Protein AF-A0A928EL31-F1 (afdb_monomer)

Nearest PDB structures (foldseek):
  6d6s-assembly1_B  TM=6.106E-01  e=8.607E-02  Escherichia coli K-12
  6i92-assembly1_A-2  TM=2.364E-01  e=7.319E+00  Geobacillus kaustophilus HTA426

Radius of gyration: 18.33 Å; Cα contacts (8 Å, |Δi|>4): 218; chains: 1; bounding box: 35×52×45 Å

Solvent-accessible surface area (backbone atoms only — not comparable to full-atom values): 12436 Å² total; per-residue (Å²): 138,92,84,66,76,63,65,66,55,56,56,57,61,57,50,53,75,61,50,82,66,70,82,44,70,68,71,73,79,60,75,96,73,76,76,74,79,84,56,60,82,66,74,62,90,80,52,71,48,73,74,28,37,50,80,38,81,70,58,78,45,81,43,73,43,55,93,93,51,50,69,54,59,43,52,54,46,55,31,59,74,55,31,43,78,72,50,76,62,62,58,47,30,50,27,45,33,48,57,52,48,54,51,32,50,49,48,10,61,78,68,73,46,53,60,71,54,26,33,46,76,74,71,32,90,46,70,70,51,45,48,53,48,16,45,51,52,48,51,51,51,51,50,52,51,49,49,28,64,74,69,69,61,77,84,50,71,70,55,46,70,74,41,43,66,64,40,29,49,48,50,15,62,70,31,60,42,58,53,67,54,33,66,75,74,38,53,67,62,36,50,49,52,51,50,50,51,56,49,39,52,50,40,48,76,40,40,44,80,41,76,79,129

Sequence (213 aa):
MIKNSRKAKLWRVAAVLLTLLFLLCAVGCADKDAESDGASILNYENVDVSIAVRLGEYKGRTVILLDGESEAQAIWRVIGESSEILEYPKEQVDYYLSQTRTRVEYYSSVHNVSYEEALKALGYSNEGAMLEEAKALVASDLLGIAIRKSAGIILTDDEKDKLFNKYAEKYAYDWGYNLAYVKDSLKEEVFELMLYDKTSEYLVKNNTFVVPQ

Mean predicted aligned error: 9.59 Å

pLDDT: mean 79.6, std 21.66, range [28.27, 98.31]

Structure (mmCIF, N/CA/C/O backbone):
data_AF-A0A928EL31-F1
#
_entry.id   AF-A0A928EL31-F1
#
loop_
_atom_site.group_PDB
_atom_site.id
_atom_site.type_symbol
_atom_site.label_atom_id
_atom_site.label_alt_id
_atom_site.label_comp_id
_atom_site.label_asym_id
_atom_site.label_entity_id
_atom_site.label_seq_id
_atom_site.pdbx_PDB_ins_code
_atom_site.Cartn_x
_atom_site.Cartn_y
_atom_site.Cart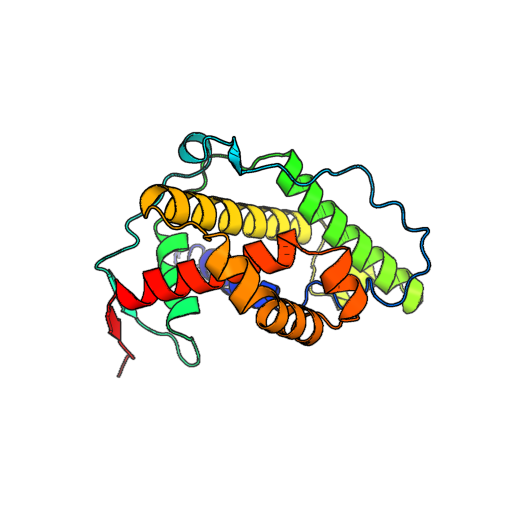n_z
_atom_site.occupancy
_atom_site.B_iso_or_equiv
_atom_site.auth_seq_id
_atom_site.auth_comp_id
_atom_site.auth_asym_id
_atom_site.auth_atom_id
_atom_site.pdbx_PDB_model_num
ATOM 1 N N . MET A 1 1 ? 14.857 33.670 5.777 1.00 36.03 1 MET A N 1
ATOM 2 C CA . MET A 1 1 ? 15.117 32.447 4.975 1.00 36.03 1 MET A CA 1
ATOM 3 C C . MET A 1 1 ? 15.073 31.249 5.915 1.00 36.03 1 MET A C 1
ATOM 5 O O . MET A 1 1 ? 15.350 31.458 7.081 1.00 36.03 1 MET A O 1
ATOM 9 N N . ILE A 1 2 ? 14.729 30.047 5.436 1.00 35.88 2 ILE A N 1
ATOM 10 C CA . ILE A 1 2 ? 14.310 28.839 6.197 1.00 35.88 2 ILE A CA 1
ATOM 11 C C . ILE A 1 2 ? 12.781 28.760 6.393 1.00 35.88 2 ILE A C 1
ATOM 13 O O . ILE A 1 2 ? 12.250 29.027 7.465 1.00 35.88 2 ILE A O 1
ATOM 17 N N . LYS A 1 3 ? 12.048 28.383 5.334 1.00 31.52 3 LYS A N 1
ATOM 18 C CA . LYS A 1 3 ? 10.669 27.851 5.458 1.00 31.52 3 LYS A CA 1
ATOM 19 C C . LYS A 1 3 ? 10.226 26.889 4.337 1.00 31.52 3 LYS A C 1
ATOM 21 O O . LYS A 1 3 ? 9.054 26.536 4.286 1.00 31.52 3 LYS A O 1
ATOM 26 N N . ASN A 1 4 ? 11.148 26.404 3.491 1.00 31.03 4 ASN A N 1
ATOM 27 C CA . ASN A 1 4 ? 10.802 25.592 2.309 1.00 31.03 4 ASN A CA 1
ATOM 28 C C . ASN A 1 4 ? 11.210 24.104 2.361 1.00 31.03 4 ASN A C 1
ATOM 30 O O . ASN A 1 4 ? 10.807 23.361 1.474 1.00 31.03 4 ASN A O 1
ATOM 34 N N . SER A 1 5 ? 11.939 23.613 3.376 1.00 32.47 5 SER A N 1
ATOM 35 C CA . SER A 1 5 ? 12.428 22.215 3.352 1.00 32.47 5 SER A CA 1
ATOM 36 C C . SER A 1 5 ? 11.446 21.162 3.884 1.00 32.47 5 SER A C 1
ATOM 38 O O . SER A 1 5 ? 11.598 19.987 3.565 1.00 32.47 5 SER A O 1
ATOM 40 N N . ARG A 1 6 ? 10.417 21.547 4.659 1.00 31.20 6 ARG A N 1
ATOM 41 C CA . ARG A 1 6 ? 9.409 20.594 5.174 1.00 31.20 6 ARG A CA 1
ATOM 42 C C . ARG A 1 6 ? 8.295 20.307 4.164 1.00 31.20 6 ARG A C 1
ATOM 44 O O . ARG A 1 6 ? 7.896 19.160 4.016 1.00 31.20 6 ARG A O 1
ATOM 51 N N . LYS A 1 7 ? 7.865 21.310 3.389 1.00 29.77 7 LYS A N 1
ATOM 52 C CA . LYS A 1 7 ? 6.801 21.152 2.379 1.00 29.77 7 LYS A CA 1
ATOM 53 C C . LYS A 1 7 ? 7.200 20.225 1.219 1.00 29.77 7 LYS A C 1
ATOM 55 O O . LYS A 1 7 ? 6.357 19.494 0.720 1.00 29.77 7 LYS A O 1
ATOM 60 N N . ALA A 1 8 ? 8.485 20.193 0.855 1.00 28.95 8 ALA A N 1
ATOM 61 C CA . ALA A 1 8 ? 9.000 19.321 -0.204 1.00 28.95 8 ALA A CA 1
ATOM 62 C C . ALA A 1 8 ? 9.089 17.831 0.194 1.00 28.95 8 ALA A C 1
ATOM 64 O O . ALA A 1 8 ? 9.077 16.973 -0.684 1.00 28.95 8 ALA A O 1
ATOM 65 N N . LYS A 1 9 ? 9.157 17.513 1.499 1.00 31.12 9 LYS A N 1
ATOM 66 C CA . LYS A 1 9 ? 9.094 16.126 2.000 1.00 31.12 9 LYS A CA 1
ATOM 67 C C . LYS A 1 9 ? 7.653 15.613 2.111 1.00 31.12 9 LYS A C 1
ATOM 69 O O . LYS A 1 9 ? 7.411 14.460 1.782 1.00 31.12 9 LYS A O 1
ATOM 74 N N . LEU A 1 10 ? 6.706 16.476 2.489 1.00 33.88 10 LEU A N 1
ATOM 75 C CA . LEU A 1 10 ? 5.285 16.120 2.630 1.00 33.88 10 LEU A CA 1
ATOM 76 C C . LEU A 1 10 ? 4.617 15.707 1.305 1.00 33.88 10 LEU A C 1
ATOM 78 O O . LEU A 1 10 ? 3.801 14.794 1.290 1.00 33.88 10 LEU A O 1
ATOM 82 N N . TRP A 1 11 ? 4.994 16.324 0.183 1.00 28.27 11 TRP A N 1
ATOM 83 C CA . TRP A 1 11 ? 4.395 16.005 -1.122 1.00 28.27 11 TRP A CA 1
ATOM 84 C C . TRP A 1 11 ? 4.833 14.651 -1.692 1.00 28.27 11 TRP A C 1
ATOM 86 O O . TRP A 1 11 ? 4.107 14.060 -2.482 1.00 28.27 11 TRP A O 1
ATOM 96 N N . ARG A 1 12 ? 5.998 14.133 -1.282 1.00 31.95 12 ARG A N 1
ATOM 97 C CA . ARG A 1 12 ? 6.502 12.842 -1.775 1.00 31.95 12 ARG A CA 1
ATOM 98 C C . ARG A 1 12 ? 5.838 11.651 -1.087 1.00 31.95 12 ARG A C 1
ATOM 100 O O . ARG A 1 12 ? 5.648 10.637 -1.733 1.00 31.95 12 ARG A O 1
ATOM 107 N N . VAL A 1 13 ? 5.427 11.793 0.174 1.00 36.03 13 VAL A N 1
ATOM 108 C CA . VAL A 1 13 ? 4.709 10.735 0.911 1.00 36.03 13 VAL A CA 1
ATOM 109 C C . VAL A 1 13 ? 3.244 10.647 0.463 1.00 36.03 13 VAL A C 1
ATOM 111 O O . VAL A 1 13 ? 2.723 9.552 0.284 1.00 36.03 13 VAL A O 1
ATOM 114 N N . ALA A 1 14 ? 2.599 11.787 0.187 1.00 34.19 14 ALA A N 1
ATOM 115 C CA . ALA A 1 14 ? 1.228 11.821 -0.330 1.00 34.19 14 ALA A CA 1
ATOM 116 C C . ALA A 1 14 ? 1.112 11.308 -1.782 1.00 34.19 14 ALA A C 1
ATOM 118 O O . ALA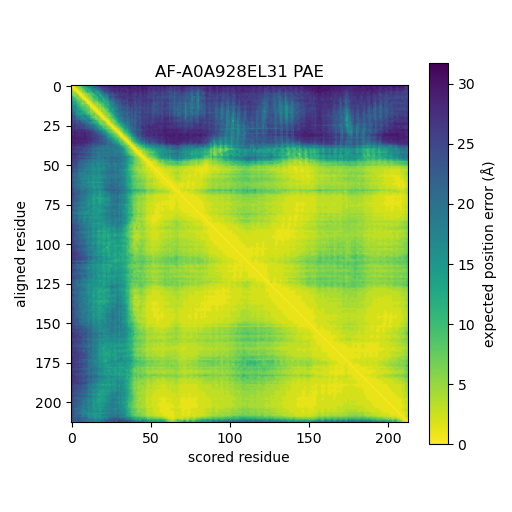 A 1 14 ? 0.104 10.708 -2.140 1.00 34.19 14 ALA A O 1
ATOM 119 N N . ALA A 1 15 ? 2.150 11.490 -2.608 1.00 33.81 15 ALA A N 1
ATOM 120 C CA . ALA A 1 15 ? 2.177 10.962 -3.973 1.00 33.81 15 ALA A CA 1
ATOM 121 C C . ALA A 1 15 ? 2.356 9.431 -4.032 1.00 33.81 15 ALA A C 1
ATOM 123 O O . ALA A 1 15 ? 1.878 8.811 -4.977 1.00 33.81 15 ALA A O 1
ATOM 124 N N . VAL A 1 16 ? 2.974 8.814 -3.015 1.00 40.09 16 VAL A N 1
ATOM 125 C CA . VAL A 1 16 ? 3.166 7.350 -2.945 1.00 40.09 16 VAL A CA 1
ATOM 126 C C . VAL A 1 16 ? 1.854 6.607 -2.650 1.00 40.09 16 VAL A C 1
ATOM 128 O O . VAL A 1 16 ? 1.632 5.512 -3.155 1.00 40.09 16 VAL A O 1
ATOM 131 N N . LEU A 1 17 ? 0.916 7.231 -1.929 1.00 37.16 17 LEU A N 1
ATOM 132 C CA . LEU A 1 17 ? -0.441 6.682 -1.763 1.00 37.16 17 LEU A CA 1
ATOM 133 C C . LEU A 1 17 ? -1.244 6.675 -3.078 1.00 37.16 17 LEU A C 1
ATOM 135 O O . LEU A 1 17 ? -2.234 5.956 -3.183 1.00 37.16 17 LEU A O 1
ATOM 139 N N . LEU A 1 18 ? -0.809 7.441 -4.087 1.00 35.09 18 LEU A N 1
ATOM 140 C CA . LEU A 1 18 ? -1.400 7.462 -5.426 1.00 35.09 18 LEU A CA 1
ATOM 141 C C . LEU A 1 18 ? -0.687 6.518 -6.418 1.00 35.09 18 LEU A C 1
ATOM 143 O O . LEU A 1 18 ? -1.258 6.216 -7.462 1.00 35.09 18 LEU A O 1
ATOM 147 N N . THR A 1 19 ? 0.529 6.031 -6.125 1.00 39.69 19 THR A N 1
ATOM 148 C CA . THR A 1 19 ? 1.274 5.105 -7.010 1.00 39.69 19 THR A CA 1
ATOM 149 C C . THR A 1 19 ? 0.929 3.628 -6.804 1.00 39.69 19 THR A C 1
ATOM 151 O O . THR A 1 19 ? 1.246 2.810 -7.669 1.00 39.69 19 THR A O 1
ATOM 154 N N . LEU A 1 20 ? 0.129 3.303 -5.780 1.00 38.78 20 LEU A N 1
ATOM 155 C CA . LEU A 1 20 ? -0.633 2.047 -5.673 1.00 38.78 20 LEU A CA 1
ATOM 156 C C . LEU A 1 20 ? -1.646 1.838 -6.826 1.00 38.78 20 LEU A C 1
ATOM 158 O O . LEU A 1 20 ? -2.385 0.867 -6.805 1.00 38.78 20 LEU A O 1
ATOM 162 N N . LEU A 1 21 ? -1.699 2.722 -7.831 1.00 41.59 21 LEU A N 1
ATOM 163 C CA . LEU A 1 21 ? -2.601 2.636 -8.987 1.00 41.59 21 LEU A CA 1
ATOM 164 C C . LEU A 1 21 ? -1.922 2.309 -10.336 1.00 41.59 21 LEU A C 1
ATOM 166 O O . LEU A 1 21 ? -2.621 2.219 -11.337 1.00 41.59 21 LEU A O 1
ATOM 170 N N . PHE A 1 22 ? -0.592 2.135 -10.412 1.00 36.22 22 PHE A N 1
ATOM 171 C CA . PHE A 1 22 ? 0.116 1.957 -11.708 1.00 36.22 22 PHE A CA 1
ATOM 172 C C . PHE A 1 22 ? 1.053 0.739 -11.818 1.00 36.22 22 PHE A C 1
ATOM 174 O O . PHE A 1 22 ? 1.776 0.563 -12.797 1.00 36.22 22 PHE A O 1
ATOM 181 N N . LEU A 1 23 ? 1.080 -0.095 -10.796 1.00 42.00 23 LEU A N 1
ATOM 182 C CA . LEU A 1 23 ? 2.129 -1.055 -10.510 1.00 42.00 23 LEU A CA 1
ATOM 183 C C . LEU A 1 23 ? 2.214 -2.303 -11.404 1.00 42.00 23 LEU A C 1
ATOM 185 O O . LEU A 1 23 ? 3.287 -2.888 -11.377 1.00 42.00 23 LEU A O 1
ATOM 189 N N . LEU A 1 24 ? 1.234 -2.729 -12.220 1.00 42.94 24 LEU A N 1
ATOM 190 C CA . LEU A 1 24 ? 1.337 -4.100 -12.778 1.00 42.94 24 LEU A CA 1
ATOM 191 C C . LEU A 1 24 ? 0.908 -4.377 -14.240 1.00 42.94 24 LEU A C 1
ATOM 193 O O . LEU A 1 24 ? 0.987 -5.525 -14.678 1.00 42.94 24 LEU A O 1
ATOM 197 N N . CYS A 1 25 ? 0.646 -3.363 -15.074 1.00 34.59 25 CYS A N 1
ATOM 198 C CA . CYS A 1 25 ? 0.312 -3.583 -16.499 1.00 34.59 25 CYS A CA 1
ATOM 199 C C . CYS A 1 25 ? 1.428 -4.218 -17.374 1.00 34.59 25 CYS A C 1
ATOM 201 O O . CYS A 1 25 ? 1.219 -4.401 -18.571 1.00 34.59 25 CYS A O 1
ATOM 203 N N . ALA A 1 26 ? 2.605 -4.556 -16.835 1.00 39.34 26 ALA A N 1
ATOM 204 C CA . ALA A 1 26 ? 3.731 -5.087 -17.615 1.00 39.34 26 ALA A CA 1
ATOM 205 C C . ALA A 1 26 ? 3.972 -6.603 -17.480 1.00 39.34 26 ALA A C 1
ATOM 207 O O . ALA A 1 26 ? 4.681 -7.172 -18.304 1.00 39.34 26 ALA A O 1
ATOM 208 N N . VAL A 1 27 ? 3.378 -7.293 -16.499 1.00 44.44 27 VAL A N 1
ATOM 209 C CA . VAL A 1 27 ? 3.664 -8.732 -16.285 1.00 44.44 27 VAL A CA 1
ATOM 210 C C . VAL A 1 27 ? 2.731 -9.639 -17.112 1.00 44.44 27 VAL A C 1
ATOM 212 O O . VAL A 1 27 ? 2.949 -10.839 -17.222 1.00 44.44 27 VAL A O 1
ATOM 215 N N . GLY A 1 28 ? 1.708 -9.077 -17.766 1.00 37.50 28 GLY A N 1
ATOM 216 C CA . GLY A 1 28 ? 0.730 -9.839 -18.554 1.00 37.50 28 GLY A CA 1
ATOM 217 C C . GLY A 1 28 ? 1.143 -10.222 -19.983 1.00 37.50 28 GLY A C 1
ATOM 218 O O . GLY A 1 28 ? 0.403 -10.967 -20.621 1.00 37.50 28 GLY A O 1
ATOM 219 N N . CYS A 1 29 ? 2.279 -9.733 -20.500 1.00 39.88 29 CYS A N 1
ATOM 220 C CA . CYS A 1 29 ? 2.674 -9.942 -21.906 1.00 39.88 29 CYS A CA 1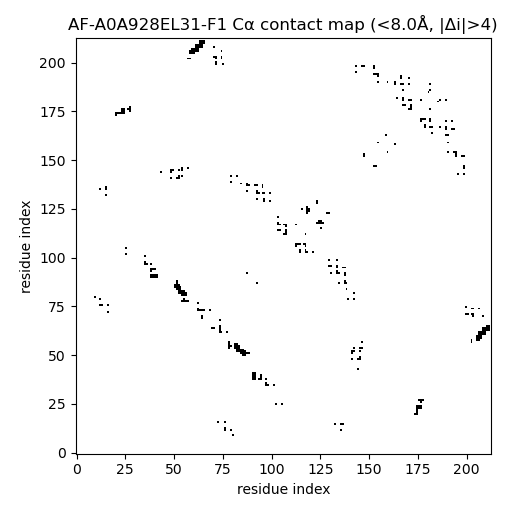
ATOM 221 C C . CYS A 1 29 ? 4.132 -10.387 -22.119 1.00 39.88 29 CYS A C 1
ATOM 223 O O . CYS A 1 29 ? 4.569 -10.449 -23.266 1.00 39.88 29 CYS A O 1
ATOM 225 N N . ALA A 1 30 ? 4.892 -10.683 -21.063 1.00 35.78 30 ALA A N 1
ATOM 226 C CA . ALA A 1 30 ? 6.221 -11.271 -21.205 1.00 35.78 30 ALA A CA 1
ATOM 227 C C . ALA A 1 30 ? 6.129 -12.783 -20.986 1.00 35.78 30 ALA A C 1
ATOM 229 O O . ALA A 1 30 ? 5.663 -13.237 -19.941 1.00 35.78 30 ALA A O 1
ATOM 230 N N . ASP A 1 31 ? 6.551 -13.548 -21.991 1.00 36.34 31 ASP A N 1
ATOM 231 C CA . ASP A 1 31 ? 6.802 -14.978 -21.865 1.00 36.34 31 ASP A CA 1
ATOM 232 C C . ASP A 1 31 ? 7.654 -15.287 -20.619 1.00 36.34 31 ASP A C 1
ATOM 234 O O . ASP A 1 31 ? 8.461 -14.480 -20.159 1.00 36.34 31 ASP A O 1
ATOM 238 N N . LYS A 1 32 ? 7.420 -16.488 -20.091 1.00 37.78 32 LYS A N 1
ATOM 239 C CA . LYS A 1 32 ? 7.769 -17.066 -18.782 1.00 37.78 32 LYS A CA 1
ATOM 240 C C . LYS A 1 32 ? 9.227 -17.016 -18.277 1.00 37.78 32 LYS A C 1
ATOM 242 O O . LYS A 1 32 ? 9.505 -17.697 -17.297 1.00 37.78 32 LYS A O 1
ATOM 247 N N . ASP A 1 33 ? 10.130 -16.220 -18.838 1.00 34.66 33 ASP A N 1
ATOM 248 C CA . ASP A 1 33 ? 11.572 -16.375 -18.583 1.00 34.66 33 ASP A CA 1
ATOM 249 C C . ASP A 1 33 ? 12.271 -15.153 -17.955 1.00 34.66 33 ASP A C 1
ATOM 251 O O . ASP A 1 33 ? 13.496 -15.131 -17.850 1.00 34.66 33 ASP A O 1
ATOM 255 N N . ALA A 1 34 ? 11.532 -14.147 -17.475 1.00 38.84 34 ALA A N 1
ATOM 256 C CA . ALA A 1 34 ? 12.116 -13.142 -16.585 1.00 38.84 34 ALA A 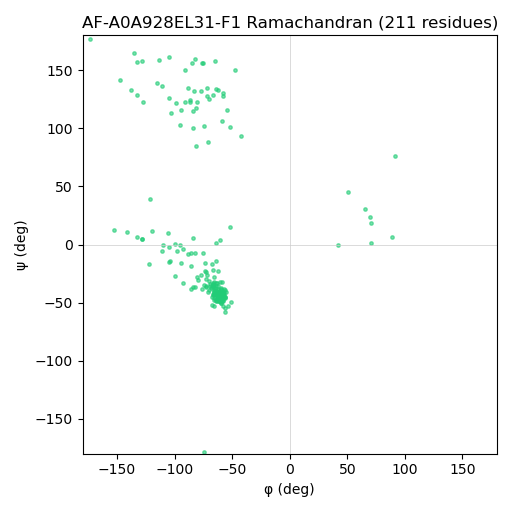CA 1
ATOM 257 C C . ALA A 1 34 ? 12.161 -13.702 -15.155 1.00 38.84 34 ALA A C 1
ATOM 259 O O . ALA A 1 34 ? 11.244 -13.497 -14.358 1.00 38.84 34 ALA A O 1
ATOM 260 N N . GLU A 1 35 ? 13.216 -14.461 -14.858 1.00 36.12 35 GLU A N 1
ATOM 261 C CA . GLU A 1 35 ? 13.613 -14.835 -13.501 1.00 36.12 35 GLU A CA 1
ATOM 262 C C . GLU A 1 35 ? 13.696 -13.547 -12.662 1.00 36.12 35 GLU A C 1
ATOM 264 O O . GLU A 1 35 ? 14.624 -12.753 -12.785 1.00 36.12 35 GLU A O 1
ATOM 269 N N . SER A 1 36 ? 12.659 -13.291 -11.861 1.00 41.12 36 SER A N 1
ATOM 270 C CA . SER A 1 36 ? 12.668 -12.247 -10.841 1.00 41.12 36 SER A CA 1
ATOM 271 C C . SER A 1 36 ? 13.818 -12.566 -9.893 1.00 41.12 36 SER A C 1
ATOM 273 O O . SER A 1 36 ? 13.702 -13.515 -9.118 1.00 41.12 36 SER A O 1
ATOM 275 N N . ASP A 1 37 ? 14.906 -11.799 -9.976 1.00 40.47 37 ASP A N 1
ATOM 276 C CA . ASP A 1 37 ? 16.102 -11.876 -9.133 1.00 40.47 37 ASP A CA 1
ATOM 277 C C . ASP A 1 37 ? 15.732 -12.086 -7.656 1.00 40.47 37 ASP A C 1
ATOM 279 O O . ASP A 1 37 ? 15.467 -11.119 -6.951 1.00 40.47 37 ASP A O 1
ATOM 283 N N . GLY A 1 38 ? 15.682 -13.351 -7.216 1.00 41.31 38 GLY A N 1
ATOM 284 C CA . GLY A 1 38 ? 15.829 -13.906 -5.859 1.00 41.31 38 GLY A CA 1
ATOM 285 C C . GLY A 1 38 ? 15.172 -13.239 -4.637 1.00 41.31 38 GLY A C 1
ATOM 286 O O . GLY A 1 38 ? 15.357 -13.743 -3.530 1.00 41.31 38 GLY A O 1
ATOM 287 N N . ALA A 1 39 ? 14.450 -12.131 -4.771 1.00 47.72 39 ALA A N 1
ATOM 288 C CA . ALA A 1 39 ? 13.932 -11.350 -3.665 1.00 47.72 39 ALA A CA 1
ATOM 289 C C . ALA A 1 39 ? 12.611 -11.968 -3.212 1.00 47.72 39 ALA A C 1
ATOM 291 O O . ALA A 1 39 ? 11.564 -11.797 -3.834 1.00 47.72 39 ALA A O 1
ATOM 292 N N . SER A 1 40 ? 12.671 -12.738 -2.132 1.00 54.34 40 SER A N 1
ATOM 293 C CA . SER A 1 40 ? 11.480 -13.264 -1.477 1.00 54.34 40 SER A CA 1
ATOM 294 C C . SER A 1 40 ? 10.736 -12.142 -0.757 1.00 54.34 40 SER A C 1
ATOM 296 O O . SER A 1 40 ? 11.352 -11.373 -0.018 1.00 54.34 40 SER A O 1
ATOM 298 N N . ILE A 1 41 ? 9.412 -12.096 -0.922 1.00 63.09 41 ILE A N 1
ATOM 299 C CA . ILE A 1 41 ? 8.533 -11.251 -0.107 1.00 63.09 41 ILE A CA 1
ATOM 300 C C . ILE A 1 41 ? 8.727 -11.639 1.358 1.00 63.09 41 ILE A C 1
ATOM 302 O O . ILE A 1 41 ? 8.678 -12.823 1.711 1.00 63.09 41 ILE A O 1
ATOM 306 N N . LEU A 1 42 ? 8.949 -10.647 2.214 1.00 62.50 42 LEU A N 1
ATOM 307 C CA . LEU A 1 42 ? 9.113 -10.894 3.634 1.00 62.50 42 LEU A CA 1
ATOM 308 C C . LEU A 1 42 ? 7.760 -11.317 4.226 1.00 62.50 42 LEU A C 1
ATOM 310 O O . LEU A 1 42 ? 6.762 -10.609 4.101 1.00 62.50 42 LEU A O 1
ATOM 314 N N . ASN A 1 43 ? 7.711 -12.477 4.889 1.00 66.31 43 ASN A N 1
ATOM 315 C CA . ASN A 1 43 ? 6.497 -12.905 5.583 1.00 66.31 43 ASN A CA 1
ATOM 316 C C . ASN A 1 43 ? 6.321 -12.093 6.878 1.00 66.31 43 ASN A C 1
ATOM 318 O O . ASN A 1 43 ? 6.950 -12.359 7.906 1.00 66.31 43 ASN A O 1
ATOM 322 N N . TYR A 1 44 ? 5.425 -11.112 6.823 1.00 65.81 44 TYR A N 1
ATOM 323 C CA . TYR A 1 44 ? 5.136 -10.195 7.920 1.00 65.81 44 TYR A CA 1
ATOM 324 C C . TYR A 1 44 ? 4.302 -10.777 9.070 1.00 65.81 44 TYR A C 1
ATOM 326 O O . TYR A 1 44 ? 4.169 -10.119 10.111 1.00 65.81 44 TYR A O 1
ATOM 334 N N . GLU A 1 45 ? 3.770 -11.996 8.946 1.00 62.41 45 GLU A N 1
ATOM 335 C CA . GLU A 1 45 ? 2.995 -12.635 10.019 1.00 62.41 45 GLU A CA 1
ATOM 336 C C . GLU A 1 45 ? 3.825 -12.744 11.305 1.00 62.41 45 GLU A C 1
ATOM 338 O O . GLU A 1 45 ? 3.343 -12.413 12.393 1.00 62.41 45 GLU A O 1
ATOM 343 N N . ASN A 1 46 ? 5.115 -13.066 11.165 1.00 62.44 46 ASN A N 1
ATOM 344 C CA . ASN A 1 46 ? 6.038 -13.287 12.281 1.00 62.44 46 ASN A CA 1
ATOM 345 C C . ASN A 1 46 ? 6.936 -12.087 12.607 1.00 62.44 46 ASN A C 1
ATOM 347 O O . ASN A 1 46 ? 7.748 -12.160 13.529 1.00 62.44 46 ASN A O 1
ATOM 351 N N . VAL A 1 47 ? 6.801 -10.972 11.885 1.00 66.94 47 VAL A N 1
ATOM 352 C CA . VAL A 1 47 ? 7.607 -9.777 12.151 1.00 66.94 47 VAL A CA 1
ATOM 353 C C . VAL A 1 47 ? 7.013 -9.014 13.320 1.00 66.94 47 VAL A C 1
ATOM 355 O O . VAL A 1 47 ? 5.852 -8.577 13.286 1.00 66.94 47 VAL A O 1
ATOM 358 N N . ASP A 1 48 ? 7.829 -8.808 14.349 1.00 76.06 48 ASP A N 1
ATOM 359 C CA . ASP A 1 48 ? 7.546 -7.805 15.364 1.00 76.06 48 ASP A CA 1
ATOM 360 C C . ASP A 1 48 ? 7.728 -6.413 14.755 1.00 76.06 48 ASP A C 1
ATOM 362 O O . ASP A 1 48 ? 8.797 -5.815 14.795 1.00 76.06 48 ASP A O 1
ATOM 366 N N . VAL A 1 49 ? 6.659 -5.891 14.159 1.00 83.12 49 VAL A N 1
ATOM 367 C CA . VAL A 1 49 ? 6.668 -4.569 13.526 1.00 83.12 49 VAL A CA 1
ATOM 368 C C . VAL A 1 49 ? 6.907 -3.434 14.524 1.00 83.12 49 VAL A C 1
ATOM 370 O O . VAL A 1 49 ? 7.250 -2.336 14.096 1.00 83.12 49 VAL A O 1
ATOM 373 N N . SER A 1 50 ? 6.793 -3.668 15.838 1.00 83.31 50 SER A N 1
ATOM 374 C CA . SER A 1 50 ? 7.035 -2.625 16.844 1.00 83.31 50 SER A CA 1
ATOM 375 C C . SER A 1 50 ? 8.495 -2.163 16.898 1.00 83.31 50 SER A C 1
ATOM 377 O O . SER A 1 50 ? 8.762 -1.034 17.312 1.00 83.31 50 SER A O 1
ATOM 379 N N . ILE A 1 51 ? 9.433 -2.989 16.418 1.00 86.38 51 ILE A N 1
ATOM 380 C CA . ILE A 1 51 ? 10.848 -2.610 16.286 1.00 86.38 51 ILE A CA 1
ATOM 381 C C . ILE A 1 51 ? 11.088 -1.711 15.064 1.00 86.38 51 ILE A C 1
ATOM 383 O O . ILE A 1 51 ? 12.017 -0.909 15.063 1.00 86.38 51 ILE A O 1
ATOM 387 N N . ALA A 1 52 ? 10.237 -1.824 14.038 1.00 88.62 52 ALA A N 1
ATOM 388 C CA . ALA A 1 52 ? 10.403 -1.160 12.747 1.00 88.62 52 ALA A CA 1
ATOM 389 C C . ALA A 1 52 ? 9.558 0.115 12.615 1.00 88.62 52 ALA A C 1
ATOM 391 O O . ALA A 1 52 ? 9.941 1.034 11.889 1.00 88.62 52 ALA A O 1
ATOM 392 N N . VAL A 1 53 ? 8.429 0.212 13.324 1.00 93.75 53 VAL A N 1
ATOM 393 C CA . VAL A 1 53 ? 7.539 1.375 13.274 1.00 93.75 53 VAL A CA 1
ATOM 394 C C . VAL A 1 53 ? 7.029 1.775 14.654 1.00 93.75 53 VAL A C 1
ATOM 396 O O . VAL A 1 53 ? 6.508 0.967 15.423 1.00 93.75 53 VAL A O 1
ATOM 399 N N . ARG A 1 54 ? 7.109 3.075 14.945 1.00 95.44 54 ARG A N 1
ATOM 400 C CA . ARG A 1 54 ? 6.374 3.711 16.036 1.00 95.44 54 ARG A CA 1
ATOM 401 C C . ARG A 1 54 ? 5.094 4.313 15.468 1.00 95.44 54 ARG A C 1
ATOM 403 O O . ARG A 1 54 ? 5.118 5.364 14.827 1.00 95.44 54 ARG A O 1
ATOM 410 N N . LEU A 1 55 ? 3.982 3.624 15.698 1.00 94.31 55 LEU A N 1
ATOM 411 C CA . LEU A 1 55 ? 2.671 4.038 15.209 1.00 94.31 55 LEU A CA 1
ATOM 412 C C . LEU A 1 55 ? 2.162 5.261 15.989 1.00 94.31 55 LEU A C 1
ATOM 414 O O . LEU A 1 55 ? 2.136 5.251 17.221 1.00 94.31 55 LEU A O 1
ATOM 418 N N . GLY A 1 56 ? 1.759 6.307 15.268 1.00 93.12 56 GLY A N 1
ATOM 419 C CA . GLY A 1 56 ? 1.065 7.459 15.841 1.00 93.12 56 GLY A CA 1
ATOM 420 C C . GLY A 1 56 ? -0.391 7.150 16.203 1.00 93.12 56 GLY A C 1
ATOM 421 O O . GLY A 1 56 ? -0.893 6.043 16.006 1.00 93.12 56 GLY A O 1
ATOM 422 N N . GLU A 1 57 ? -1.117 8.146 16.710 1.00 94.31 57 GLU A N 1
ATOM 423 C CA . GLU A 1 57 ? -2.563 8.009 16.912 1.00 94.31 57 GLU A CA 1
ATOM 424 C C . GLU A 1 57 ? -3.270 7.775 15.569 1.00 94.31 57 GLU A C 1
ATOM 426 O O . GLU A 1 57 ? -3.030 8.494 14.600 1.00 94.31 57 GLU A O 1
ATOM 431 N N . TYR A 1 58 ? -4.164 6.790 15.498 1.00 95.44 58 TYR A N 1
ATOM 432 C CA . TYR A 1 58 ? -4.855 6.421 14.252 1.00 95.44 58 TYR A CA 1
ATOM 433 C C . TYR A 1 58 ? -6.387 6.343 14.389 1.00 95.44 58 TYR A C 1
ATOM 435 O O . TYR A 1 58 ? -7.086 5.986 13.441 1.00 95.44 58 TYR A O 1
ATOM 443 N N . LYS A 1 59 ? -6.924 6.705 15.562 1.00 96.19 59 LYS A N 1
ATOM 444 C CA . LYS A 1 59 ? -8.364 6.784 15.866 1.00 96.19 59 LYS A CA 1
ATOM 445 C C . LYS A 1 59 ? -8.669 8.107 16.564 1.00 96.19 59 LYS A C 1
ATOM 447 O O . LYS A 1 59 ? -7.790 8.668 17.211 1.00 96.19 59 LYS A O 1
ATOM 452 N N . GLY A 1 60 ? -9.919 8.558 16.490 1.00 96.44 60 GLY A N 1
ATOM 453 C CA . GLY A 1 60 ? -10.406 9.738 17.209 1.00 96.44 60 GLY A CA 1
ATOM 454 C C . GLY A 1 60 ? -9.867 11.068 16.679 1.00 96.44 60 GLY A C 1
ATOM 455 O O . GLY A 1 60 ? -9.911 12.070 17.388 1.00 96.44 60 GLY A O 1
ATOM 456 N N . ARG A 1 61 ? -9.343 11.094 15.452 1.00 95.25 61 ARG A N 1
ATOM 457 C CA . ARG A 1 61 ? -8.757 12.290 14.843 1.00 95.25 61 ARG A CA 1
ATOM 458 C C . ARG A 1 61 ? -9.791 13.070 14.053 1.00 95.25 61 ARG A C 1
ATOM 460 O O . ARG A 1 61 ? -10.674 12.490 13.425 1.00 95.25 61 ARG A O 1
ATOM 467 N N . THR A 1 62 ? -9.592 14.382 14.001 1.00 96.94 62 THR A N 1
ATOM 468 C CA . THR A 1 62 ? -10.219 15.250 13.002 1.00 96.94 62 THR A CA 1
ATOM 469 C C . THR A 1 62 ? -9.255 15.428 11.834 1.00 96.94 62 THR A C 1
ATOM 471 O O . THR A 1 62 ? -8.165 15.977 12.000 1.00 96.94 62 THR A O 1
ATOM 474 N N . VAL A 1 63 ? -9.648 14.949 10.659 1.00 96.31 63 VAL A N 1
ATOM 475 C CA . VAL A 1 63 ? -8.875 14.974 9.418 1.00 96.31 63 VAL A CA 1
ATOM 476 C C . VAL A 1 63 ? -9.442 16.041 8.492 1.00 96.31 63 VAL A C 1
ATOM 478 O O . VAL A 1 63 ? -10.632 16.049 8.184 1.00 96.31 63 VAL A O 1
ATOM 481 N N . ILE A 1 64 ? -8.575 16.941 8.035 1.00 96.12 64 ILE A N 1
ATOM 482 C CA . ILE A 1 64 ? -8.923 17.927 7.011 1.00 96.12 64 ILE A CA 1
ATOM 483 C C . ILE A 1 64 ? -8.703 17.278 5.644 1.00 96.12 64 ILE A C 1
ATOM 485 O O . ILE A 1 64 ? -7.589 16.823 5.358 1.00 96.12 64 ILE A O 1
ATOM 489 N N . LEU A 1 65 ? -9.759 17.249 4.833 1.00 94.25 65 LEU A N 1
ATOM 490 C CA . LEU A 1 65 ? -9.729 16.768 3.455 1.00 94.25 65 LEU A CA 1
ATOM 491 C C . LEU A 1 65 ? -9.105 17.827 2.547 1.00 94.25 65 LEU A C 1
ATOM 493 O O . LEU A 1 65 ? -9.462 19.006 2.617 1.00 94.25 65 LEU A O 1
ATOM 497 N N . LEU A 1 66 ? -8.170 17.411 1.700 1.00 92.62 66 LEU A N 1
ATOM 498 C CA . LEU A 1 66 ? -7.681 18.243 0.604 1.00 92.62 66 LEU A CA 1
ATOM 499 C C . LEU A 1 66 ? -8.633 18.148 -0.599 1.00 92.62 66 LEU A C 1
ATOM 501 O O . LEU A 1 66 ? -9.419 17.210 -0.708 1.00 92.62 66 LEU A O 1
ATOM 505 N N . ASP A 1 67 ? -8.576 19.132 -1.499 1.00 91.12 67 ASP A N 1
ATOM 506 C CA . ASP A 1 67 ? -9.430 19.147 -2.692 1.00 91.12 67 ASP A CA 1
ATOM 507 C C . ASP A 1 67 ? -9.223 17.878 -3.539 1.00 91.12 67 ASP A C 1
ATOM 509 O O . ASP A 1 67 ? -8.089 17.507 -3.850 1.00 91.12 67 ASP A O 1
ATOM 513 N N . GLY A 1 68 ? -10.321 17.191 -3.862 1.00 88.31 68 GLY A N 1
ATOM 514 C CA . GLY A 1 68 ? -10.321 15.910 -4.577 1.00 88.31 68 GLY A CA 1
ATOM 515 C C . GLY A 1 68 ? -9.802 14.689 -3.796 1.00 88.31 68 GLY A C 1
ATOM 516 O O . GLY A 1 68 ? -9.762 13.599 -4.365 1.00 88.31 68 GLY A O 1
ATOM 517 N N . GLU A 1 69 ? -9.415 14.827 -2.523 1.00 90.44 69 GLU A N 1
ATOM 518 C CA . GLU A 1 69 ? -8.917 13.725 -1.687 1.00 90.44 69 GLU A CA 1
ATOM 519 C C . GLU A 1 69 ? -10.080 12.928 -1.070 1.00 90.44 69 GLU A C 1
ATOM 521 O O . GLU A 1 69 ? -11.005 13.493 -0.484 1.00 90.44 69 GLU A O 1
ATOM 526 N N . SER A 1 70 ? -10.031 11.597 -1.163 1.00 92.19 70 SER A N 1
ATOM 527 C CA . SER A 1 70 ? -10.980 10.729 -0.449 1.00 92.19 70 SER A CA 1
ATOM 528 C C . SER A 1 70 ? -10.660 10.637 1.048 1.00 92.19 70 SER A C 1
ATOM 530 O O . SER A 1 70 ? -9.511 10.779 1.463 1.00 92.19 70 SER A O 1
ATOM 532 N N . GLU A 1 71 ? -11.657 10.306 1.874 1.00 95.00 71 GLU A N 1
ATOM 533 C CA . GLU A 1 71 ? -11.466 10.098 3.320 1.00 95.00 71 GLU A CA 1
ATOM 534 C C . GLU A 1 71 ? -10.391 9.045 3.626 1.00 95.00 71 GLU A C 1
ATOM 536 O O . GLU A 1 71 ? -9.550 9.252 4.502 1.00 95.00 71 GLU A O 1
ATOM 541 N N . ALA A 1 72 ? -10.371 7.947 2.861 1.00 91.62 72 ALA A N 1
ATOM 542 C CA . ALA A 1 72 ? -9.371 6.892 2.993 1.00 91.62 72 ALA A CA 1
ATOM 543 C C . ALA A 1 72 ? -7.951 7.418 2.718 1.00 91.62 72 ALA A C 1
ATOM 545 O O . ALA A 1 72 ? -7.048 7.212 3.528 1.00 91.62 72 ALA A O 1
ATOM 546 N N . GLN A 1 73 ? -7.751 8.156 1.622 1.00 89.50 73 GLN A N 1
ATOM 547 C CA . GLN A 1 73 ? -6.450 8.762 1.309 1.00 89.50 73 GLN A CA 1
ATOM 548 C C . GLN A 1 73 ? -6.012 9.746 2.401 1.00 89.50 73 GLN A C 1
ATOM 550 O O . GLN A 1 73 ? -4.870 9.693 2.864 1.00 89.50 73 GLN A O 1
ATOM 555 N N . ALA A 1 74 ? -6.938 10.584 2.871 1.00 92.69 74 ALA A N 1
ATOM 556 C CA . ALA A 1 74 ? -6.658 11.591 3.882 1.00 92.69 74 ALA A CA 1
ATOM 557 C C . ALA A 1 74 ? -6.230 10.979 5.223 1.00 92.69 74 ALA A C 1
ATOM 559 O O . ALA A 1 74 ? -5.271 11.454 5.840 1.00 92.69 74 ALA A O 1
ATOM 560 N N . ILE A 1 75 ? -6.900 9.915 5.685 1.00 94.12 75 ILE A N 1
ATOM 561 C CA . ILE A 1 75 ? -6.545 9.284 6.962 1.00 94.12 75 ILE A CA 1
ATOM 562 C C . ILE A 1 75 ? -5.203 8.549 6.882 1.00 94.12 75 ILE A C 1
ATOM 564 O O . ILE A 1 75 ? -4.396 8.684 7.803 1.00 94.12 75 ILE A O 1
ATOM 568 N N . TRP A 1 76 ? -4.902 7.860 5.775 1.00 93.19 76 TRP A N 1
ATOM 569 C CA . TRP A 1 76 ? -3.590 7.232 5.572 1.00 93.19 76 TRP A CA 1
ATOM 570 C C . TRP A 1 76 ? -2.457 8.257 5.562 1.00 93.19 76 TRP A C 1
ATOM 572 O O . TRP A 1 76 ? -1.442 8.055 6.235 1.00 93.19 76 TRP A O 1
ATOM 582 N N . ARG A 1 77 ? -2.649 9.395 4.884 1.00 93.06 77 ARG A N 1
ATOM 583 C CA . ARG A 1 77 ? -1.697 10.513 4.900 1.00 93.06 77 ARG A CA 1
ATOM 584 C C . ARG A 1 77 ? -1.453 11.015 6.322 1.00 93.06 77 ARG A C 1
ATOM 586 O O . ARG A 1 77 ? -0.307 11.090 6.758 1.00 93.06 77 ARG A O 1
ATOM 593 N N . VAL A 1 78 ? -2.517 11.334 7.059 1.00 93.88 78 VAL A N 1
ATOM 594 C CA . VAL A 1 78 ? -2.414 11.872 8.427 1.00 93.88 78 VAL A CA 1
ATOM 595 C C . VAL A 1 78 ? -1.749 10.880 9.387 1.00 93.88 78 VAL A C 1
ATOM 597 O O . VAL A 1 78 ? -0.951 11.286 10.237 1.00 93.88 78 VAL A O 1
ATOM 600 N N . ILE A 1 79 ? -2.039 9.584 9.257 1.00 93.44 79 ILE A N 1
ATOM 601 C CA . ILE A 1 79 ? -1.389 8.545 10.062 1.00 93.44 79 ILE A CA 1
ATOM 602 C C . ILE A 1 79 ? 0.096 8.464 9.725 1.00 93.44 79 ILE A C 1
ATOM 604 O O . ILE A 1 79 ? 0.914 8.498 10.649 1.00 93.44 79 ILE A O 1
ATOM 608 N N . GLY A 1 80 ? 0.443 8.421 8.437 1.00 93.00 80 GLY A N 1
ATOM 609 C CA . GLY A 1 80 ? 1.830 8.403 7.973 1.00 93.00 80 GLY A CA 1
ATOM 610 C C . GLY A 1 80 ? 2.629 9.611 8.466 1.00 93.00 80 GLY A C 1
ATOM 611 O O . GLY A 1 80 ? 3.744 9.450 8.946 1.00 93.00 80 GLY A O 1
ATOM 612 N N . GLU A 1 81 ? 2.039 10.809 8.451 1.00 92.50 81 GLU A N 1
ATOM 613 C CA . GLU A 1 81 ? 2.664 12.040 8.964 1.00 92.50 81 GLU A CA 1
ATOM 614 C C . GLU A 1 81 ? 2.905 12.024 10.483 1.00 92.50 81 GLU A C 1
ATOM 616 O O . GLU A 1 81 ? 3.801 12.712 10.975 1.00 92.50 81 GLU A O 1
ATOM 621 N N . SER A 1 82 ? 2.094 11.276 11.232 1.00 93.06 82 SER A N 1
ATOM 622 C CA . SER A 1 82 ? 2.180 11.188 12.698 1.00 93.06 82 SER A CA 1
ATOM 623 C C . SER A 1 82 ? 2.931 9.967 13.223 1.00 93.06 82 SER A C 1
ATOM 625 O O . SER A 1 82 ? 3.110 9.841 14.433 1.00 93.06 82 SER A O 1
ATOM 627 N N . SER A 1 83 ? 3.329 9.069 12.328 1.00 94.19 83 SER A N 1
ATOM 628 C CA . SER A 1 83 ? 4.051 7.844 12.657 1.00 94.19 83 SER A CA 1
ATOM 629 C C . SER A 1 83 ? 5.520 7.981 12.273 1.00 94.19 83 SER A C 1
ATOM 631 O O . SER A 1 83 ? 5.899 8.835 11.473 1.00 94.19 83 SER A O 1
ATOM 633 N N . GLU A 1 84 ? 6.365 7.133 12.846 1.00 94.75 84 GLU A N 1
ATOM 634 C CA . GLU A 1 84 ? 7.804 7.141 12.592 1.00 94.75 84 GLU A CA 1
ATOM 635 C C . GLU A 1 84 ? 8.265 5.743 12.180 1.00 94.75 84 GLU A C 1
ATOM 637 O O . GLU A 1 84 ? 8.085 4.782 12.927 1.00 94.75 84 GLU A O 1
ATOM 642 N N . ILE A 1 85 ? 8.880 5.631 11.000 1.00 93.25 85 ILE A N 1
ATOM 643 C CA . ILE A 1 85 ? 9.594 4.416 10.601 1.00 93.25 85 ILE A CA 1
ATOM 644 C C . ILE A 1 85 ? 10.980 4.458 11.240 1.00 93.25 85 ILE A C 1
ATOM 646 O O . ILE A 1 85 ? 11.767 5.365 10.967 1.00 93.25 85 ILE A O 1
ATOM 650 N N . LEU A 1 86 ? 11.252 3.488 12.106 1.00 93.50 86 LEU A N 1
ATOM 651 C CA . LEU A 1 86 ? 12.512 3.339 12.831 1.00 93.50 86 LEU A CA 1
ATOM 652 C C . LEU A 1 86 ? 13.531 2.568 11.992 1.00 93.50 86 LEU A C 1
ATOM 654 O O . LEU A 1 86 ? 14.710 2.918 11.968 1.00 93.50 86 LEU A O 1
ATOM 658 N N . GLU A 1 87 ? 13.059 1.553 11.271 1.00 92.25 87 GLU A N 1
ATOM 659 C CA . GLU A 1 87 ? 13.888 0.682 10.451 1.00 92.25 87 GLU A CA 1
ATOM 660 C C . GLU A 1 87 ? 13.122 0.216 9.213 1.00 92.25 87 GLU A C 1
ATOM 662 O O . GLU A 1 87 ? 11.928 -0.076 9.271 1.00 92.25 87 GLU A O 1
ATOM 667 N N . TYR A 1 88 ? 13.829 0.138 8.086 1.00 90.62 88 TYR A N 1
ATOM 668 C CA . TYR A 1 88 ? 13.312 -0.445 6.855 1.00 90.62 88 TYR A CA 1
ATOM 669 C C . TYR A 1 88 ? 13.907 -1.847 6.691 1.00 90.62 88 TYR A C 1
ATOM 671 O O . TYR A 1 88 ? 15.117 -1.943 6.464 1.00 90.62 88 TYR A O 1
ATOM 679 N N . PRO A 1 89 ? 13.098 -2.920 6.773 1.00 89.81 89 PRO A N 1
ATOM 680 C CA . PRO A 1 89 ? 13.570 -4.273 6.508 1.00 89.81 89 PRO A CA 1
ATOM 681 C C . PRO A 1 89 ? 14.220 -4.358 5.126 1.00 89.81 89 PRO A C 1
ATOM 683 O O . PRO A 1 89 ? 13.559 -4.139 4.109 1.00 89.81 89 PRO A O 1
ATOM 686 N N . LYS A 1 90 ? 15.527 -4.650 5.095 1.00 89.75 90 LYS A N 1
ATOM 687 C CA . LYS A 1 90 ? 16.327 -4.606 3.863 1.00 89.75 90 LYS A CA 1
ATOM 688 C C . LYS A 1 90 ? 15.740 -5.501 2.772 1.00 89.75 90 LYS A C 1
ATOM 690 O O . LYS A 1 90 ? 15.610 -5.054 1.643 1.00 89.75 90 LYS A O 1
ATOM 695 N N . GLU A 1 91 ? 15.345 -6.718 3.132 1.00 86.88 91 GLU A N 1
ATOM 696 C CA . GLU A 1 91 ? 14.779 -7.707 2.208 1.00 86.88 91 GLU A CA 1
ATOM 697 C C . GLU A 1 91 ? 13.526 -7.177 1.495 1.00 86.88 91 GLU A C 1
ATOM 699 O O . GLU A 1 91 ? 13.425 -7.295 0.277 1.00 86.88 91 GLU A O 1
ATOM 704 N N . GLN A 1 92 ? 12.618 -6.499 2.209 1.00 84.94 92 GLN A N 1
ATOM 705 C CA . GLN A 1 92 ? 11.426 -5.927 1.574 1.00 84.94 92 GLN A CA 1
ATOM 706 C C . GLN A 1 92 ? 11.756 -4.703 0.710 1.00 84.94 92 GLN A C 1
ATOM 708 O O . GLN A 1 92 ? 11.163 -4.505 -0.351 1.00 84.94 92 GLN A O 1
ATOM 713 N N . VAL A 1 93 ? 12.708 -3.868 1.138 1.00 89.00 93 VAL A N 1
ATOM 714 C CA . VAL A 1 93 ? 13.165 -2.743 0.307 1.00 89.00 93 VAL A CA 1
ATOM 715 C C . VAL A 1 93 ? 13.785 -3.262 -0.988 1.00 89.00 93 VAL A C 1
ATOM 717 O O . VAL A 1 93 ? 13.474 -2.741 -2.058 1.00 89.00 93 VAL A O 1
ATOM 720 N N . ASP A 1 94 ? 14.631 -4.290 -0.904 1.00 89.44 94 ASP A N 1
ATOM 721 C CA . ASP A 1 94 ? 15.246 -4.928 -2.067 1.00 89.44 94 ASP A CA 1
ATOM 722 C C . ASP A 1 94 ? 14.182 -5.549 -2.980 1.00 89.44 94 ASP A C 1
ATOM 724 O O . ASP A 1 94 ? 14.263 -5.381 -4.195 1.00 89.44 94 ASP A O 1
ATOM 728 N N . TYR A 1 95 ? 13.157 -6.194 -2.408 1.00 83.56 95 TYR A N 1
ATOM 729 C CA . TYR A 1 95 ? 12.020 -6.723 -3.158 1.00 83.56 95 TYR A CA 1
ATOM 730 C C . TYR A 1 95 ? 11.336 -5.631 -3.985 1.00 83.56 95 TYR A C 1
ATOM 732 O O . TYR A 1 95 ? 11.325 -5.719 -5.212 1.00 83.56 95 TYR A O 1
ATOM 740 N N . TYR A 1 96 ? 10.851 -4.549 -3.369 1.00 85.19 96 TYR A N 1
ATOM 741 C CA . TYR A 1 96 ? 10.179 -3.484 -4.125 1.00 85.19 96 TYR A CA 1
ATOM 742 C C . TYR A 1 96 ? 11.102 -2.770 -5.117 1.00 85.19 96 TYR A C 1
ATOM 744 O O . TYR A 1 96 ? 10.670 -2.370 -6.204 1.00 85.19 96 TYR A O 1
ATOM 752 N N . LEU A 1 97 ? 12.385 -2.631 -4.777 1.00 88.75 97 LEU A N 1
ATOM 753 C CA . LEU A 1 97 ? 13.370 -2.072 -5.693 1.00 88.75 97 LEU A CA 1
ATOM 754 C C . LEU A 1 97 ? 13.575 -2.978 -6.914 1.00 88.75 97 LEU A C 1
ATOM 756 O O . LEU A 1 97 ? 13.627 -2.465 -8.030 1.00 88.75 97 LEU A O 1
ATOM 760 N N . SER A 1 98 ? 13.651 -4.298 -6.722 1.00 87.06 98 SER A N 1
ATOM 761 C CA . SER A 1 98 ? 13.778 -5.273 -7.814 1.00 87.06 98 SER A CA 1
ATOM 762 C C . SER A 1 98 ? 12.569 -5.229 -8.749 1.00 87.06 98 SER A C 1
ATOM 764 O O . SER A 1 98 ? 12.749 -5.076 -9.952 1.00 87.06 98 SER A O 1
ATOM 766 N N . GLN A 1 99 ? 11.345 -5.195 -8.208 1.00 80.94 99 GLN A N 1
ATOM 767 C CA . GLN A 1 99 ? 10.116 -5.068 -9.003 1.00 80.94 99 GLN A CA 1
ATOM 768 C C . GLN A 1 99 ? 10.116 -3.785 -9.846 1.00 80.94 99 GLN A C 1
ATOM 770 O O . GLN A 1 99 ? 9.753 -3.785 -11.025 1.00 80.94 99 GLN A O 1
ATOM 775 N N . THR A 1 100 ? 10.582 -2.679 -9.258 1.00 85.19 100 THR A N 1
ATOM 776 C CA . THR A 1 100 ? 10.696 -1.402 -9.971 1.00 85.19 100 THR A CA 1
ATOM 777 C C . THR A 1 100 ? 11.740 -1.476 -11.087 1.00 85.19 100 THR A C 1
ATOM 779 O O . THR A 1 100 ? 11.466 -1.011 -12.193 1.00 85.19 100 THR A O 1
ATOM 782 N N . ARG A 1 101 ? 12.903 -2.095 -10.838 1.00 88.06 101 ARG A N 1
ATOM 783 C CA . ARG A 1 101 ? 13.949 -2.313 -11.855 1.00 88.06 101 ARG A CA 1
ATOM 784 C C . ARG A 1 101 ? 13.441 -3.149 -13.018 1.00 88.06 101 ARG A C 1
ATOM 786 O O . ARG A 1 101 ? 13.527 -2.692 -14.154 1.00 88.06 101 ARG A O 1
ATOM 793 N N . THR A 1 102 ? 12.817 -4.290 -12.738 1.00 85.06 102 THR A N 1
ATOM 794 C CA . THR A 1 102 ? 12.237 -5.165 -13.763 1.00 85.06 102 THR A CA 1
ATOM 795 C C . THR A 1 102 ? 11.232 -4.415 -14.639 1.00 85.06 102 THR A C 1
ATOM 797 O O . THR A 1 102 ? 11.233 -4.570 -15.859 1.00 85.06 102 THR A O 1
ATOM 800 N N . ARG A 1 103 ? 10.415 -3.523 -14.061 1.00 80.81 103 ARG A N 1
ATOM 801 C CA . ARG A 1 103 ? 9.496 -2.674 -14.839 1.00 80.81 103 ARG A CA 1
ATOM 802 C C . ARG A 1 103 ? 10.229 -1.713 -15.777 1.00 80.81 103 ARG A C 1
ATOM 804 O O . ARG A 1 103 ? 9.804 -1.529 -16.918 1.00 80.81 103 ARG A O 1
ATOM 811 N N . VAL A 1 104 ? 11.301 -1.080 -15.307 1.00 85.75 104 VAL A N 1
ATOM 812 C CA . VAL A 1 104 ? 12.105 -0.155 -16.120 1.00 85.75 104 VAL A CA 1
ATOM 813 C C . VAL A 1 104 ? 12.813 -0.912 -17.247 1.00 85.75 104 VAL A C 1
ATOM 815 O O . VAL A 1 104 ? 12.797 -0.451 -18.388 1.00 85.75 104 VAL A O 1
ATOM 818 N N . GLU A 1 105 ? 13.379 -2.084 -16.958 1.00 87.25 105 GLU A N 1
ATOM 819 C CA . GLU A 1 105 ? 14.027 -2.966 -17.939 1.00 87.25 105 GLU A CA 1
ATOM 820 C C . GLU A 1 105 ? 13.043 -3.444 -19.006 1.00 87.25 105 GLU A C 1
ATOM 822 O O . GLU A 1 105 ? 13.331 -3.354 -20.200 1.00 87.25 105 GLU A O 1
ATOM 827 N N . TYR A 1 106 ? 11.848 -3.870 -18.594 1.00 80.81 106 TYR A N 1
ATOM 828 C CA . TYR A 1 106 ? 10.782 -4.247 -19.514 1.00 80.81 106 TYR A CA 1
ATOM 829 C C . TYR A 1 106 ? 10.396 -3.088 -20.439 1.00 80.81 106 TYR A C 1
ATOM 831 O O . TYR A 1 106 ? 10.358 -3.255 -21.657 1.00 80.81 106 TYR A O 1
ATOM 839 N N . TYR A 1 107 ? 10.163 -1.894 -19.884 1.00 83.88 107 TYR A N 1
ATOM 840 C CA . TYR A 1 107 ? 9.829 -0.712 -20.682 1.00 83.88 107 TYR A CA 1
ATOM 841 C C . TYR A 1 107 ? 10.955 -0.368 -21.667 1.00 83.88 107 TYR A C 1
ATOM 843 O O . TYR A 1 107 ? 10.702 -0.114 -22.845 1.00 83.88 107 TYR A O 1
ATOM 851 N N . SER A 1 108 ? 12.203 -0.394 -21.195 1.00 88.56 108 SER A N 1
ATOM 852 C CA . SER A 1 108 ? 13.401 -0.169 -22.009 1.00 88.56 108 SER A CA 1
ATOM 853 C C . SER A 1 108 ? 13.474 -1.144 -23.189 1.00 88.56 108 SER A C 1
ATOM 855 O O . SER A 1 108 ? 13.674 -0.708 -24.324 1.00 88.56 108 SER A O 1
ATOM 857 N N . SER A 1 109 ? 13.218 -2.432 -22.943 1.00 84.81 109 SER A N 1
ATOM 858 C CA . SER A 1 109 ? 13.188 -3.485 -23.963 1.00 84.81 109 SER A CA 1
ATOM 859 C C . SER A 1 109 ? 12.052 -3.303 -24.977 1.00 84.81 109 SER A C 1
ATOM 861 O O . SER A 1 109 ? 12.307 -3.243 -26.180 1.00 84.81 109 SER A O 1
ATOM 863 N N . VAL A 1 110 ? 10.806 -3.148 -24.516 1.00 83.56 110 VAL A N 1
ATOM 864 C CA . VAL A 1 110 ? 9.616 -3.066 -25.387 1.00 83.56 110 VAL A CA 1
ATOM 865 C C . VAL A 1 110 ? 9.624 -1.816 -26.262 1.00 83.56 110 VAL A C 1
ATOM 867 O O . VAL A 1 110 ? 9.199 -1.861 -27.417 1.00 83.56 110 VAL A O 1
ATOM 870 N N . HIS A 1 111 ? 10.116 -0.697 -25.732 1.00 86.44 111 HIS A N 1
ATOM 871 C CA . HIS A 1 111 ? 10.154 0.573 -26.453 1.00 86.44 111 HIS A CA 1
ATOM 872 C C . HIS A 1 111 ? 11.493 0.840 -27.152 1.00 86.44 111 HIS A C 1
ATOM 874 O O . HIS A 1 111 ? 11.619 1.862 -27.825 1.00 86.44 111 HIS A O 1
ATOM 880 N N . ASN A 1 112 ? 12.468 -0.071 -27.032 1.00 94.31 112 ASN A N 1
ATOM 881 C CA . ASN A 1 112 ? 13.815 0.059 -27.594 1.00 94.31 112 ASN A CA 1
ATOM 882 C C . ASN A 1 112 ? 14.480 1.406 -27.237 1.00 94.31 112 ASN A C 1
ATOM 884 O O . ASN A 1 112 ? 15.049 2.091 -28.089 1.00 94.31 112 ASN A O 1
ATOM 888 N N . VAL A 1 113 ? 14.365 1.793 -25.965 1.00 95.06 113 VAL A N 1
ATOM 889 C CA . VAL A 1 113 ? 14.982 2.995 -25.380 1.00 95.06 113 VAL A CA 1
ATOM 890 C C . VAL A 1 113 ? 16.029 2.581 -24.352 1.00 95.06 113 VAL A C 1
ATOM 892 O O . VAL A 1 113 ? 15.973 1.471 -23.825 1.00 95.06 113 VAL A O 1
ATOM 895 N N . SER A 1 114 ? 16.981 3.452 -24.026 1.00 97.00 114 SER A N 1
ATOM 896 C CA . SER A 1 114 ? 17.933 3.173 -22.942 1.00 97.00 114 SER A CA 1
ATOM 897 C C . SER A 1 114 ? 17.236 3.083 -21.576 1.00 97.00 114 SER A C 1
ATOM 899 O O . SER A 1 114 ? 16.171 3.665 -21.360 1.00 97.00 114 SER A O 1
ATOM 901 N N . TYR A 1 115 ? 17.869 2.405 -20.615 1.00 93.12 115 TYR A N 1
ATOM 902 C CA . TYR A 1 115 ? 17.367 2.312 -19.239 1.00 93.12 115 TYR A CA 1
ATOM 903 C C . TYR A 1 115 ? 17.177 3.697 -18.592 1.00 93.12 115 TYR A C 1
ATOM 905 O O . TYR A 1 115 ? 16.184 3.945 -17.913 1.00 93.12 115 TYR A O 1
ATOM 913 N N . GLU A 1 116 ? 18.083 4.645 -18.853 1.00 95.06 116 GLU A N 1
ATOM 914 C CA . GLU A 1 116 ? 17.976 6.021 -18.347 1.00 95.06 116 GLU A CA 1
ATOM 915 C C . GLU A 1 116 ? 16.784 6.788 -18.940 1.00 95.06 116 GLU A C 1
ATOM 917 O O . GLU A 1 116 ? 16.160 7.602 -18.253 1.00 95.06 116 GLU A O 1
ATOM 922 N N . GLU A 1 117 ? 16.461 6.552 -20.212 1.00 94.00 117 GLU A N 1
ATOM 923 C CA . GLU A 1 117 ? 15.275 7.122 -20.857 1.00 94.00 117 GLU A CA 1
ATOM 924 C C . GLU A 1 117 ? 13.994 6.482 -20.320 1.00 94.00 117 GLU A C 1
ATOM 926 O O . GLU A 1 117 ? 13.039 7.204 -20.035 1.00 94.00 117 GLU A O 1
ATOM 931 N N . ALA A 1 118 ? 13.994 5.163 -20.102 1.00 91.56 118 ALA A N 1
ATOM 932 C CA . ALA A 1 118 ? 12.886 4.444 -19.476 1.00 91.56 118 ALA A CA 1
ATOM 933 C C . ALA A 1 118 ? 12.617 4.939 -18.045 1.00 91.56 118 ALA A C 1
ATOM 935 O O . ALA A 1 118 ? 11.468 5.219 -17.707 1.00 91.56 118 ALA A O 1
ATOM 936 N N . LEU A 1 119 ? 13.663 5.142 -17.231 1.00 91.50 119 LEU A N 1
ATOM 937 C CA . LEU A 1 119 ? 13.541 5.739 -15.894 1.00 91.50 119 LEU A CA 1
ATOM 938 C C . LEU A 1 119 ? 12.806 7.078 -15.951 1.00 91.50 119 LEU A C 1
ATOM 940 O O . LEU A 1 119 ? 11.813 7.270 -15.250 1.00 91.50 119 LEU A O 1
ATOM 944 N N . LYS A 1 120 ? 13.264 7.991 -16.815 1.00 91.88 120 LYS A N 1
ATOM 945 C CA . LYS A 1 120 ? 12.661 9.323 -16.966 1.00 91.88 120 LYS A CA 1
ATOM 946 C C . LYS A 1 120 ? 11.225 9.244 -17.476 1.00 91.88 120 LYS A C 1
ATOM 948 O O . LYS A 1 120 ? 10.377 9.980 -16.977 1.00 91.88 120 LYS A O 1
ATOM 953 N N . ALA A 1 121 ? 10.949 8.358 -18.434 1.00 87.69 121 ALA A N 1
ATOM 954 C CA . ALA A 1 121 ? 9.608 8.140 -18.974 1.00 87.69 121 ALA A CA 1
ATOM 955 C C . ALA A 1 121 ? 8.628 7.638 -17.902 1.00 87.69 121 ALA A C 1
ATOM 957 O O . ALA A 1 121 ? 7.474 8.055 -17.884 1.00 87.69 121 ALA A O 1
ATOM 958 N N . LEU A 1 122 ? 9.108 6.813 -16.969 1.00 85.56 122 LEU A N 1
ATOM 959 C CA . LEU A 1 122 ? 8.345 6.307 -15.826 1.00 85.56 122 LEU A CA 1
ATOM 960 C C . LEU A 1 122 ? 8.321 7.274 -14.626 1.00 85.56 122 LEU A C 1
ATOM 962 O O . LEU A 1 122 ? 7.789 6.935 -13.573 1.00 85.56 122 LEU A O 1
ATOM 966 N N . GLY A 1 123 ? 8.865 8.488 -14.771 1.00 89.44 123 GLY A N 1
ATOM 967 C CA . GLY A 1 123 ? 8.814 9.537 -13.748 1.00 89.44 123 GLY A CA 1
ATOM 968 C C . GLY A 1 123 ? 9.963 9.519 -12.736 1.00 89.44 123 GLY A C 1
ATOM 969 O O . GLY A 1 123 ? 9.965 10.320 -11.798 1.00 89.44 123 GLY A O 1
ATOM 970 N N . TYR A 1 124 ? 10.972 8.669 -12.925 1.00 89.12 124 TYR A N 1
ATOM 971 C CA . TYR A 1 124 ? 12.149 8.605 -12.063 1.00 89.12 124 TYR A CA 1
ATOM 972 C C . TYR A 1 124 ? 13.243 9.557 -12.520 1.00 89.12 124 TYR A C 1
ATOM 974 O O . TYR A 1 124 ? 13.631 9.604 -13.686 1.00 89.12 124 TYR A O 1
ATOM 982 N N . SER A 1 125 ? 13.817 10.285 -11.564 1.00 88.75 125 SER A N 1
ATOM 983 C CA . SER A 1 125 ? 14.992 11.115 -11.829 1.00 88.75 125 SER A CA 1
ATOM 984 C C . SER A 1 125 ? 16.299 10.315 -11.844 1.00 88.75 125 SER A C 1
ATOM 986 O O . SER A 1 125 ? 17.250 10.740 -12.496 1.00 88.75 125 SER A O 1
ATOM 988 N N . ASN A 1 126 ? 16.366 9.200 -11.108 1.00 90.50 126 ASN A N 1
ATOM 989 C CA . ASN A 1 126 ? 17.494 8.263 -11.019 1.00 90.50 126 ASN A CA 1
ATOM 990 C C . ASN A 1 126 ? 17.098 7.019 -10.193 1.00 90.50 126 ASN A C 1
ATOM 992 O O . ASN A 1 126 ? 16.015 6.984 -9.610 1.00 90.50 126 ASN A O 1
ATOM 996 N N . GLU A 1 127 ? 18.001 6.039 -10.067 1.00 89.38 127 GLU A N 1
ATOM 997 C CA . GLU A 1 127 ? 17.787 4.860 -9.207 1.00 89.38 127 GLU A CA 1
ATOM 998 C C . GLU A 1 127 ? 17.556 5.204 -7.729 1.00 89.38 127 GLU A C 1
ATOM 1000 O O . GLU A 1 127 ? 16.795 4.527 -7.043 1.00 89.38 127 GLU A O 1
ATOM 1005 N N . GLY A 1 128 ? 18.175 6.275 -7.226 1.00 92.62 128 GLY A N 1
ATOM 1006 C CA . GLY A 1 128 ? 17.940 6.746 -5.863 1.00 92.62 128 GLY A CA 1
ATOM 1007 C C . GLY A 1 128 ? 16.477 7.130 -5.624 1.00 92.62 128 GLY A C 1
ATOM 1008 O O . GLY A 1 128 ? 15.965 6.915 -4.531 1.00 92.62 128 GLY A O 1
ATOM 1009 N N . ALA A 1 129 ? 15.775 7.633 -6.643 1.00 91.56 129 ALA A N 1
ATOM 1010 C CA . ALA A 1 129 ? 14.338 7.882 -6.561 1.00 91.56 129 ALA A CA 1
ATOM 1011 C C . ALA A 1 129 ? 13.527 6.578 -6.456 1.00 91.56 129 ALA A C 1
ATOM 1013 O O . ALA A 1 129 ? 12.560 6.546 -5.700 1.00 91.56 129 ALA A O 1
ATOM 1014 N N . MET A 1 130 ? 13.948 5.504 -7.137 1.00 91.00 130 MET A N 1
ATOM 1015 C CA . MET A 1 130 ? 13.314 4.183 -7.006 1.00 91.00 130 MET A CA 1
ATOM 1016 C C . MET A 1 130 ? 13.505 3.608 -5.603 1.00 91.00 130 MET A C 1
ATOM 1018 O O . MET A 1 130 ? 12.570 3.066 -5.028 1.00 91.00 130 MET A O 1
ATOM 1022 N N . LEU A 1 131 ? 14.701 3.758 -5.018 1.00 92.88 131 LEU A N 1
ATOM 1023 C CA . LEU A 1 131 ? 14.962 3.315 -3.646 1.00 92.88 131 LEU A CA 1
ATOM 1024 C C . LEU A 1 131 ? 14.064 4.039 -2.635 1.00 92.88 131 LEU A C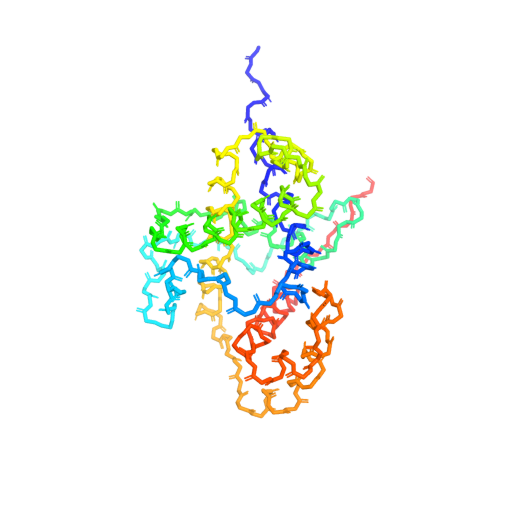 1
ATOM 1026 O O . LEU A 1 131 ? 13.571 3.424 -1.691 1.00 92.88 131 LEU A O 1
ATOM 1030 N N . GLU A 1 132 ? 13.856 5.343 -2.807 1.00 92.62 132 GLU A N 1
ATOM 1031 C CA . GLU A 1 132 ? 12.977 6.105 -1.917 1.00 92.62 132 GLU A CA 1
ATOM 1032 C C . GLU A 1 132 ? 11.500 5.726 -2.096 1.00 92.62 132 GLU A C 1
ATOM 1034 O O . GLU A 1 132 ? 10.774 5.687 -1.104 1.00 92.62 132 GLU A O 1
ATOM 1039 N N . GLU A 1 133 ? 11.057 5.378 -3.308 1.00 89.31 133 GLU A N 1
ATOM 1040 C CA . GLU A 1 133 ? 9.725 4.791 -3.512 1.00 89.31 133 GLU A CA 1
ATOM 1041 C C . GLU A 1 133 ? 9.610 3.410 -2.860 1.00 89.31 133 GLU A C 1
ATOM 1043 O O . GLU A 1 133 ? 8.661 3.178 -2.117 1.00 89.31 133 GLU A O 1
ATOM 1048 N N . ALA A 1 134 ? 10.596 2.528 -3.047 1.00 88.00 134 ALA A N 1
ATOM 1049 C CA . ALA A 1 134 ? 10.618 1.208 -2.420 1.00 88.00 134 ALA A CA 1
ATOM 1050 C C . ALA A 1 134 ? 10.508 1.314 -0.893 1.00 88.00 134 ALA A C 1
ATOM 1052 O O . ALA A 1 134 ? 9.682 0.646 -0.277 1.00 88.00 134 ALA A O 1
ATOM 1053 N N . LYS A 1 135 ? 11.268 2.222 -0.269 1.00 90.44 135 LYS A N 1
ATOM 1054 C CA . LYS A 1 135 ? 11.128 2.514 1.166 1.00 90.44 135 LYS A CA 1
ATOM 1055 C C . LYS A 1 135 ? 9.739 3.026 1.523 1.00 90.44 135 LYS A C 1
ATOM 1057 O O . LYS A 1 135 ? 9.207 2.638 2.557 1.00 90.44 135 LYS A O 1
ATOM 1062 N N . ALA A 1 136 ? 9.149 3.895 0.711 1.00 88.56 136 ALA A N 1
ATOM 1063 C CA . ALA A 1 136 ? 7.819 4.421 0.985 1.00 88.56 136 ALA A CA 1
ATOM 1064 C C . ALA A 1 136 ? 6.728 3.332 0.892 1.00 88.56 136 ALA A C 1
ATOM 1066 O O . ALA A 1 136 ? 5.809 3.339 1.710 1.00 88.56 136 ALA A O 1
ATOM 1067 N N . LEU A 1 137 ? 6.875 2.357 -0.012 1.00 85.94 137 LEU A N 1
ATOM 1068 C CA . LEU A 1 137 ? 6.030 1.157 -0.060 1.00 85.94 137 LEU A CA 1
ATOM 1069 C C . LEU A 1 137 ? 6.195 0.316 1.214 1.00 85.94 137 LEU A C 1
ATOM 1071 O O . LEU A 1 137 ? 5.209 0.038 1.891 1.00 85.94 137 LEU A O 1
ATOM 1075 N N . VAL A 1 138 ? 7.437 0.035 1.629 1.00 88.69 138 VAL A N 1
ATOM 1076 C CA . VAL A 1 138 ? 7.712 -0.664 2.900 1.00 88.69 138 VAL A CA 1
ATOM 1077 C C . VAL A 1 138 ? 7.118 0.078 4.100 1.00 88.69 138 VAL A C 1
ATOM 1079 O O . VAL A 1 138 ? 6.552 -0.544 4.996 1.00 88.69 138 VAL A O 1
ATOM 1082 N N . ALA A 1 139 ? 7.217 1.408 4.140 1.00 89.94 139 ALA A N 1
ATOM 1083 C CA . ALA A 1 139 ? 6.621 2.206 5.208 1.00 89.94 139 ALA A CA 1
ATOM 1084 C C . ALA A 1 139 ? 5.099 2.023 5.273 1.00 89.94 139 ALA A C 1
ATOM 1086 O O . ALA A 1 139 ? 4.546 1.884 6.364 1.00 89.94 139 ALA A O 1
ATOM 1087 N N . SER A 1 140 ? 4.432 2.010 4.115 1.00 87.50 140 SER A N 1
ATOM 1088 C CA . SER A 1 140 ? 2.990 1.778 4.018 1.00 87.50 140 SER A CA 1
ATOM 1089 C C . SER A 1 140 ? 2.609 0.395 4.551 1.00 87.50 140 SER A C 1
ATOM 1091 O O . SER A 1 140 ? 1.701 0.297 5.380 1.00 87.50 140 SER A O 1
ATOM 1093 N N . ASP A 1 141 ? 3.345 -0.650 4.164 1.00 88.56 141 ASP A N 1
ATOM 1094 C CA . ASP A 1 141 ? 3.111 -2.016 4.648 1.00 88.56 141 ASP A CA 1
ATOM 1095 C C . ASP A 1 141 ? 3.257 -2.097 6.167 1.00 88.56 141 ASP A C 1
ATOM 1097 O O . ASP A 1 141 ? 2.354 -2.567 6.864 1.00 88.56 141 ASP A O 1
ATOM 1101 N N . LEU A 1 142 ? 4.365 -1.574 6.703 1.00 90.56 142 LEU A N 1
ATOM 1102 C CA . LEU A 1 142 ? 4.640 -1.578 8.141 1.00 90.56 142 LEU A CA 1
ATOM 1103 C C . LEU A 1 142 ? 3.538 -0.866 8.931 1.00 90.56 142 LEU A C 1
ATOM 1105 O O . LEU A 1 142 ? 3.095 -1.378 9.962 1.00 90.56 142 LEU A O 1
ATOM 1109 N N . LEU A 1 143 ? 3.063 0.284 8.445 1.00 92.12 143 LEU A N 1
ATOM 1110 C CA . LEU A 1 143 ? 1.955 1.013 9.064 1.00 92.12 143 LEU A CA 1
ATOM 1111 C C . LEU A 1 143 ? 0.660 0.205 9.018 1.00 92.12 143 LEU A C 1
ATOM 1113 O O . LEU A 1 143 ? -0.004 0.065 10.047 1.00 92.12 143 LEU A O 1
ATOM 1117 N N . GLY A 1 144 ? 0.314 -0.357 7.860 1.00 91.38 144 GLY A N 1
ATOM 1118 C CA . GLY A 1 144 ? -0.882 -1.179 7.711 1.00 91.38 144 GLY A CA 1
ATOM 1119 C C . GLY A 1 144 ? -0.865 -2.386 8.640 1.00 91.38 144 GLY A C 1
ATOM 1120 O O . GLY A 1 144 ? -1.825 -2.613 9.376 1.00 91.38 144 GLY A O 1
ATOM 1121 N N . ILE A 1 145 ? 0.251 -3.109 8.703 1.00 90.81 145 ILE A N 1
ATOM 1122 C CA . ILE A 1 145 ? 0.422 -4.251 9.605 1.00 90.81 145 ILE A CA 1
ATOM 1123 C C . ILE A 1 145 ? 0.314 -3.817 11.070 1.00 90.81 145 ILE A C 1
ATOM 1125 O O . ILE A 1 145 ? -0.403 -4.461 11.839 1.00 90.81 145 ILE A O 1
ATOM 1129 N N . ALA A 1 146 ? 0.972 -2.725 11.468 1.00 93.19 146 ALA A N 1
ATOM 1130 C CA . ALA A 1 146 ? 0.917 -2.226 12.841 1.00 93.19 146 ALA A CA 1
ATOM 1131 C C . ALA A 1 146 ? -0.512 -1.847 13.261 1.00 93.19 146 ALA A C 1
ATOM 1133 O O . ALA A 1 146 ? -0.952 -2.212 14.355 1.00 93.19 146 ALA A O 1
ATOM 1134 N N . ILE A 1 147 ? -1.265 -1.181 12.382 1.00 95.00 147 ILE A N 1
ATOM 1135 C CA . ILE A 1 147 ? -2.675 -0.836 12.615 1.00 95.00 147 ILE A CA 1
ATOM 1136 C C . ILE A 1 147 ? -3.518 -2.103 12.728 1.00 95.00 147 ILE A C 1
ATOM 1138 O O . ILE A 1 147 ? -4.272 -2.240 13.691 1.00 95.00 147 ILE A O 1
ATOM 1142 N N . ARG A 1 148 ? -3.374 -3.048 11.790 1.00 94.50 148 ARG A N 1
ATOM 1143 C CA . ARG A 1 148 ? -4.134 -4.308 11.784 1.00 94.50 148 ARG A CA 1
ATOM 1144 C C . ARG A 1 148 ? -3.911 -5.102 13.067 1.00 94.50 148 ARG A C 1
ATOM 1146 O O . ARG A 1 148 ? -4.884 -5.479 13.720 1.00 94.50 148 ARG A O 1
ATOM 1153 N N . LYS A 1 149 ? -2.649 -5.265 13.484 1.00 92.69 149 LYS A N 1
ATOM 1154 C CA . LYS A 1 149 ? -2.284 -5.927 14.747 1.00 92.69 149 LYS A CA 1
ATOM 1155 C C . LYS A 1 149 ? -2.865 -5.183 15.955 1.00 92.69 149 LYS A C 1
ATOM 1157 O O . LYS A 1 149 ? -3.485 -5.806 16.811 1.00 92.69 149 LYS A O 1
ATOM 1162 N N . SER A 1 150 ? -2.734 -3.855 16.008 1.00 94.50 150 SER A N 1
ATOM 1163 C CA . SER A 1 150 ? -3.242 -3.037 17.122 1.00 94.50 150 SER A CA 1
ATOM 1164 C C . SER A 1 150 ? -4.774 -3.028 17.228 1.00 94.50 150 SER A C 1
ATOM 1166 O O . SER A 1 150 ? -5.319 -2.983 18.330 1.00 94.50 150 SER A O 1
ATOM 1168 N N . ALA A 1 151 ? -5.481 -3.067 16.099 1.00 95.69 151 ALA A N 1
ATOM 1169 C CA . ALA A 1 151 ? -6.939 -3.026 16.040 1.00 95.69 151 ALA A CA 1
ATOM 1170 C C . ALA A 1 151 ? -7.600 -4.416 16.033 1.00 95.69 151 ALA A C 1
ATOM 1172 O O . ALA A 1 151 ? -8.827 -4.489 16.060 1.00 95.69 151 ALA A O 1
ATOM 1173 N N . GLY A 1 152 ? -6.818 -5.502 15.998 1.00 95.06 152 GLY A N 1
ATOM 1174 C CA . GLY A 1 152 ? -7.341 -6.867 15.888 1.00 95.06 152 GLY A CA 1
ATOM 1175 C C . GLY A 1 152 ? -8.052 -7.131 14.558 1.00 95.06 152 GLY A C 1
ATOM 1176 O O . GLY A 1 152 ? -9.012 -7.899 14.510 1.00 95.06 152 GLY A O 1
ATOM 1177 N N . ILE A 1 153 ? -7.626 -6.463 13.482 1.00 95.19 153 ILE A N 1
ATOM 1178 C CA . ILE A 1 153 ? -8.214 -6.622 12.151 1.00 95.19 153 ILE A CA 1
ATOM 1179 C C . ILE A 1 153 ? -7.575 -7.836 11.488 1.00 95.19 153 ILE A C 1
ATOM 1181 O O . ILE A 1 153 ? -6.389 -7.832 11.166 1.00 95.19 153 ILE A O 1
ATOM 1185 N N . ILE A 1 154 ? -8.395 -8.854 11.257 1.00 94.06 154 ILE A N 1
ATOM 1186 C CA . ILE A 1 154 ? -8.039 -10.072 10.530 1.00 94.06 154 ILE A CA 1
ATOM 1187 C C . ILE A 1 154 ? -9.070 -10.327 9.429 1.00 94.06 154 ILE A C 1
ATOM 1189 O O . ILE A 1 154 ? -10.201 -9.841 9.519 1.00 94.06 154 ILE A O 1
ATOM 1193 N N . LEU A 1 155 ? -8.703 -11.097 8.407 1.00 93.31 155 LEU A N 1
ATOM 1194 C CA . LEU A 1 155 ? -9.670 -11.705 7.494 1.00 93.31 155 LEU A CA 1
ATOM 1195 C C . LEU A 1 155 ? -10.053 -13.080 8.016 1.00 93.31 155 LEU A C 1
ATOM 1197 O O . LEU A 1 155 ? -9.190 -13.937 8.197 1.00 93.31 155 LEU A O 1
ATOM 1201 N N . THR A 1 156 ? -11.344 -13.285 8.236 1.00 95.25 156 THR A N 1
ATOM 1202 C CA . THR A 1 156 ? -11.880 -14.617 8.522 1.00 95.25 156 THR A CA 1
ATOM 1203 C C . THR A 1 156 ? -11.970 -15.454 7.246 1.00 95.25 156 THR A C 1
ATOM 1205 O O . THR A 1 156 ? -12.078 -14.904 6.148 1.00 95.25 156 THR A O 1
ATOM 1208 N N . ASP A 1 157 ? -11.965 -16.781 7.379 1.00 96.06 157 ASP A N 1
ATOM 1209 C CA . ASP A 1 157 ? -12.101 -17.686 6.228 1.00 96.06 157 ASP A CA 1
ATOM 1210 C C . ASP A 1 157 ? -13.429 -17.468 5.483 1.00 96.06 157 ASP A C 1
ATOM 1212 O O . ASP A 1 157 ? -13.454 -17.421 4.258 1.00 96.06 157 ASP A O 1
ATOM 1216 N N . ASP A 1 158 ? -14.517 -17.204 6.215 1.00 96.44 158 ASP A N 1
ATOM 1217 C CA . ASP A 1 158 ? -15.823 -16.878 5.626 1.00 96.44 158 ASP A CA 1
ATOM 1218 C C . ASP A 1 158 ? -15.786 -15.583 4.791 1.00 96.44 158 ASP A C 1
ATOM 1220 O O . ASP A 1 158 ? -16.388 -15.512 3.718 1.00 96.44 158 ASP A O 1
ATOM 1224 N N . GLU A 1 159 ? -15.052 -14.558 5.243 1.00 95.69 159 GLU A N 1
ATOM 1225 C CA . GLU A 1 159 ? -14.852 -13.331 4.463 1.00 95.69 159 GLU A CA 1
ATOM 1226 C C . GLU A 1 159 ? -14.020 -13.590 3.209 1.00 95.69 159 GLU A C 1
ATOM 1228 O O . GLU A 1 159 ? -14.381 -13.089 2.140 1.00 95.69 159 GLU A O 1
ATOM 1233 N N . LYS A 1 160 ? -12.938 -14.374 3.325 1.00 95.38 160 LYS A N 1
ATOM 1234 C CA . LYS A 1 160 ? -12.108 -14.780 2.182 1.00 95.38 160 LYS A CA 1
ATOM 1235 C C . LYS A 1 160 ? -12.974 -15.473 1.136 1.00 95.38 160 LYS A C 1
ATOM 1237 O O . LYS A 1 160 ? -13.048 -14.992 0.010 1.00 95.38 160 LYS A O 1
ATOM 1242 N N . ASP A 1 161 ? -13.716 -16.506 1.513 1.00 95.25 161 ASP A N 1
ATOM 1243 C CA . ASP A 1 161 ? -14.528 -17.292 0.580 1.00 95.25 161 ASP A CA 1
ATOM 1244 C C . ASP A 1 161 ? -15.625 -16.463 -0.101 1.00 95.25 161 ASP A C 1
ATOM 1246 O O . ASP A 1 161 ? -15.834 -16.560 -1.314 1.00 95.25 161 ASP A O 1
ATOM 1250 N N . LYS A 1 162 ? -16.320 -15.607 0.658 1.00 96.44 162 LYS A N 1
ATOM 1251 C CA . LYS A 1 162 ? -17.429 -14.798 0.127 1.00 96.44 162 LYS A CA 1
ATOM 1252 C C . LYS A 1 162 ? -16.970 -13.668 -0.783 1.00 96.44 162 LYS A C 1
ATOM 1254 O O . LYS A 1 162 ? -17.685 -13.321 -1.724 1.00 96.44 162 LYS A O 1
ATOM 1259 N N . LEU A 1 163 ? -15.827 -13.052 -0.486 1.00 96.38 163 LEU A N 1
ATOM 1260 C CA . LEU A 1 163 ? -15.394 -11.821 -1.149 1.00 96.38 163 LEU A CA 1
ATOM 1261 C C . LEU A 1 163 ? -14.278 -12.040 -2.173 1.00 96.38 163 LEU A C 1
ATOM 1263 O O . LEU A 1 163 ? -14.086 -11.163 -3.017 1.00 96.38 163 LEU A O 1
ATOM 1267 N N . PHE A 1 164 ? -13.599 -13.192 -2.166 1.00 96.31 164 PHE A N 1
ATOM 1268 C CA . PHE A 1 164 ? -12.437 -13.447 -3.022 1.00 96.31 164 PHE A CA 1
ATOM 1269 C C . PHE A 1 164 ? -12.702 -13.139 -4.494 1.00 96.31 164 PHE A C 1
ATOM 1271 O O . PHE A 1 164 ? -11.942 -12.399 -5.104 1.00 96.31 164 PHE A O 1
ATOM 1278 N N . ASN A 1 165 ? -13.801 -13.638 -5.070 1.00 97.06 165 ASN A N 1
ATOM 1279 C CA . ASN A 1 165 ? -14.087 -13.416 -6.491 1.00 97.06 165 ASN A CA 1
ATOM 1280 C C . ASN A 1 165 ? -14.234 -11.928 -6.836 1.00 97.06 165 ASN A C 1
ATOM 1282 O O . ASN A 1 165 ? -13.664 -11.481 -7.827 1.00 97.06 165 ASN A O 1
ATOM 1286 N N . LYS A 1 166 ? -14.930 -11.160 -5.988 1.00 96.94 166 LYS A N 1
ATOM 1287 C CA . LYS A 1 166 ? -15.098 -9.711 -6.163 1.00 96.94 166 LYS A CA 1
ATOM 1288 C C . LYS A 1 166 ? -13.744 -8.998 -6.132 1.00 96.94 166 LYS A C 1
ATOM 1290 O O . LYS A 1 166 ? -13.489 -8.121 -6.952 1.00 96.94 166 LYS A O 1
ATOM 1295 N N . TYR A 1 167 ? -12.887 -9.362 -5.183 1.00 95.00 167 TYR A N 1
ATOM 1296 C CA . TYR A 1 167 ? -11.578 -8.734 -5.031 1.00 95.00 167 TYR A CA 1
ATOM 1297 C C . TYR A 1 167 ? -10.578 -9.176 -6.100 1.00 95.00 167 TYR A C 1
ATOM 1299 O O . TYR A 1 167 ? -9.813 -8.345 -6.572 1.00 95.00 167 TYR A O 1
ATOM 1307 N N . ALA A 1 168 ? -10.629 -10.427 -6.553 1.00 93.69 168 ALA A N 1
ATOM 1308 C CA . ALA A 1 168 ? -9.834 -10.910 -7.677 1.00 93.69 168 ALA A CA 1
ATOM 1309 C C . ALA A 1 168 ? -10.220 -10.206 -8.986 1.00 93.69 168 ALA A C 1
ATOM 1311 O O . ALA A 1 168 ? -9.346 -9.831 -9.760 1.00 93.69 168 ALA A O 1
ATOM 1312 N N . GLU A 1 169 ? -11.516 -9.978 -9.226 1.00 93.25 169 GLU A N 1
ATOM 1313 C CA . GLU A 1 169 ? -12.001 -9.196 -10.372 1.00 93.25 169 GLU A CA 1
ATOM 1314 C C . GLU A 1 169 ? -11.543 -7.742 -10.300 1.00 93.25 169 GLU A C 1
ATOM 1316 O O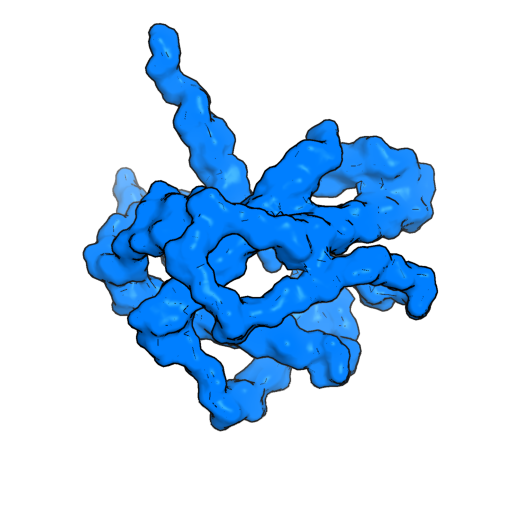 . GLU A 1 169 ? -11.027 -7.214 -11.286 1.00 93.25 169 GLU A O 1
ATOM 1321 N N . LYS A 1 170 ? -11.671 -7.115 -9.124 1.00 88.56 170 LYS A N 1
ATOM 1322 C CA . LYS A 1 170 ? -11.162 -5.762 -8.884 1.00 88.56 170 LYS A CA 1
ATOM 1323 C C . LYS A 1 170 ? -9.655 -5.681 -9.133 1.00 88.56 170 LYS A C 1
ATOM 1325 O O . LYS A 1 170 ? -9.219 -4.810 -9.872 1.00 88.56 170 LYS A O 1
ATOM 1330 N N . TYR A 1 171 ? -8.882 -6.609 -8.573 1.00 82.75 171 TYR A N 1
ATOM 1331 C CA . TYR A 1 171 ? -7.433 -6.668 -8.745 1.00 82.75 171 TYR A CA 1
ATOM 1332 C C . TYR A 1 171 ? -7.065 -6.850 -10.224 1.00 82.75 171 TYR A C 1
ATOM 1334 O O . TYR A 1 171 ? -6.266 -6.095 -10.766 1.00 82.75 171 TYR A O 1
ATOM 1342 N N . ALA A 1 172 ? -7.694 -7.800 -10.919 1.00 79.88 172 ALA A N 1
ATOM 1343 C CA . ALA A 1 172 ? -7.464 -8.011 -12.345 1.00 79.88 172 ALA A CA 1
ATOM 1344 C C . ALA A 1 172 ? -7.738 -6.745 -13.172 1.00 79.88 172 ALA A C 1
ATOM 1346 O O . ALA A 1 172 ? -6.941 -6.399 -14.041 1.00 79.88 172 ALA A O 1
ATOM 1347 N N . TYR A 1 173 ? -8.834 -6.042 -12.879 1.00 81.00 173 TYR A N 1
ATOM 1348 C CA . TYR A 1 173 ? -9.207 -4.810 -13.569 1.00 81.00 173 TYR A CA 1
ATOM 1349 C C . TYR A 1 173 ? -8.237 -3.656 -13.289 1.00 81.00 173 TYR A C 1
ATOM 1351 O O . TYR A 1 173 ? -7.724 -3.058 -14.232 1.00 81.00 173 TYR A O 1
ATOM 1359 N N . ASP A 1 174 ? -7.965 -3.363 -12.0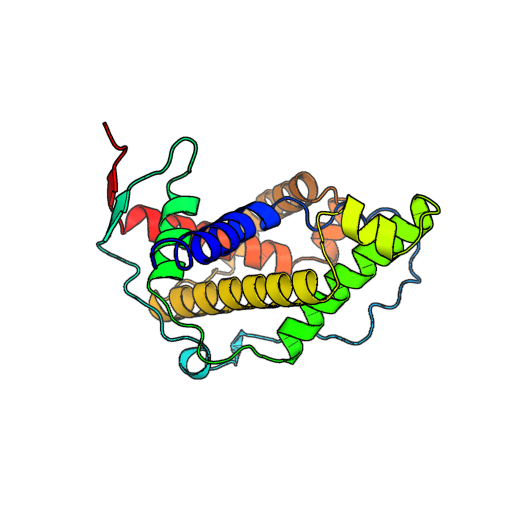16 1.00 77.44 174 ASP A N 1
ATOM 1360 C CA . ASP A 1 174 ? -7.135 -2.222 -11.611 1.00 77.44 174 ASP A CA 1
ATOM 1361 C C . ASP A 1 174 ? -5.692 -2.357 -12.113 1.00 77.44 174 ASP A C 1
ATOM 1363 O O . ASP A 1 174 ? -5.043 -1.365 -12.442 1.00 77.44 174 ASP A O 1
ATOM 1367 N N . TRP A 1 175 ? -5.198 -3.593 -12.192 1.00 71.06 175 TRP A N 1
ATOM 1368 C CA . TRP A 1 175 ? -3.808 -3.893 -12.525 1.00 71.06 175 TRP A CA 1
ATOM 1369 C C . TRP A 1 175 ? -3.602 -4.429 -13.946 1.00 71.06 175 TRP A C 1
ATOM 1371 O O . TRP A 1 175 ? -2.466 -4.683 -14.342 1.00 71.06 175 TRP A O 1
ATOM 1381 N N . GLY A 1 176 ? -4.676 -4.609 -14.720 1.00 75.62 176 GLY A N 1
ATOM 1382 C CA . GLY A 1 176 ? -4.606 -5.104 -16.096 1.00 75.62 176 GLY A CA 1
ATOM 1383 C C . GLY A 1 176 ? -4.200 -6.577 -16.223 1.00 75.62 176 GLY A C 1
ATOM 1384 O O . GLY A 1 176 ? -3.684 -6.985 -17.264 1.00 75.62 176 GLY A O 1
ATOM 1385 N N . TYR A 1 177 ? -4.419 -7.387 -15.185 1.00 77.06 177 TYR A N 1
ATOM 1386 C CA . TYR A 1 177 ? -4.116 -8.816 -15.217 1.00 77.06 177 TYR A CA 1
ATOM 1387 C C . TYR A 1 177 ? -5.231 -9.658 -15.823 1.00 77.06 177 TYR A C 1
ATOM 1389 O O . TYR A 1 177 ? -6.419 -9.343 -15.759 1.00 77.06 177 TYR A O 1
ATOM 1397 N N . ASN A 1 178 ? -4.843 -10.829 -16.326 1.00 88.25 178 ASN A N 1
ATOM 1398 C CA . ASN A 1 178 ? -5.798 -11.882 -16.614 1.00 88.25 178 ASN A CA 1
ATOM 1399 C C . ASN A 1 178 ? -6.431 -12.410 -15.310 1.00 88.25 178 ASN A C 1
ATOM 1401 O O . ASN A 1 178 ? -5.723 -12.812 -14.388 1.00 88.25 178 ASN A O 1
ATOM 1405 N N . LEU A 1 179 ? -7.764 -12.469 -15.253 1.00 89.75 179 LEU A N 1
ATOM 1406 C CA . LEU A 1 179 ? -8.491 -12.908 -14.057 1.00 89.75 179 LEU A CA 1
ATOM 1407 C C . LEU A 1 179 ? -8.150 -14.341 -13.617 1.00 89.75 179 LEU A C 1
ATOM 1409 O O . LEU A 1 179 ? -8.085 -14.599 -12.419 1.00 89.75 179 LEU A O 1
ATOM 1413 N N . ALA A 1 180 ? -7.940 -15.275 -14.550 1.00 92.06 180 ALA A N 1
ATOM 1414 C CA . ALA A 1 180 ? -7.580 -16.649 -14.195 1.00 92.06 180 ALA A CA 1
ATOM 1415 C C . ALA A 1 180 ? -6.204 -16.693 -13.516 1.00 92.06 180 ALA A C 1
ATOM 1417 O O . ALA A 1 180 ? -6.059 -17.320 -12.473 1.00 92.06 180 ALA A O 1
ATOM 1418 N N . TYR A 1 181 ? -5.238 -15.930 -14.038 1.00 84.31 181 TYR A N 1
ATOM 1419 C CA . TYR A 1 181 ? -3.922 -15.787 -13.414 1.00 84.31 181 TYR A CA 1
ATOM 1420 C C . TYR A 1 181 ? -4.013 -15.214 -11.993 1.00 84.31 181 TYR A C 1
ATOM 1422 O O . TYR A 1 181 ? -3.422 -15.772 -11.072 1.00 84.31 181 TYR A O 1
ATOM 1430 N N . VAL A 1 182 ? -4.816 -14.163 -11.786 1.00 79.81 182 VAL A N 1
ATOM 1431 C CA . VAL A 1 182 ? -5.037 -13.600 -10.441 1.00 79.81 182 VAL A CA 1
ATOM 1432 C C . VAL A 1 182 ? -5.602 -14.658 -9.491 1.00 79.81 182 VAL A C 1
ATOM 1434 O O . VAL A 1 182 ? -5.109 -14.818 -8.377 1.00 79.81 182 VAL A O 1
ATOM 1437 N N . LYS A 1 183 ? -6.612 -15.417 -9.934 1.00 90.81 183 LYS A N 1
ATOM 1438 C CA . LYS A 1 183 ? -7.264 -16.432 -9.095 1.00 90.81 183 LYS A CA 1
ATOM 1439 C C . LYS A 1 183 ? -6.353 -17.607 -8.745 1.00 90.81 183 LYS A C 1
ATOM 1441 O O . LYS A 1 183 ? -6.489 -18.151 -7.649 1.00 90.81 183 LYS A O 1
ATOM 1446 N N . ASP A 1 184 ? -5.453 -17.992 -9.642 1.00 89.31 184 ASP A N 1
ATOM 1447 C CA . ASP A 1 184 ? -4.619 -19.184 -9.477 1.00 89.31 184 ASP A CA 1
ATOM 1448 C C . ASP A 1 184 ? -3.272 -18.888 -8.812 1.00 89.31 184 ASP A C 1
ATOM 1450 O O . ASP A 1 184 ? -2.760 -19.735 -8.079 1.00 89.31 184 ASP A O 1
ATOM 1454 N N . SER A 1 185 ? -2.700 -17.706 -9.051 1.00 82.56 185 SER A N 1
ATOM 1455 C CA . SER A 1 185 ? -1.309 -17.399 -8.694 1.00 82.56 185 SER A CA 1
ATOM 1456 C C . SER A 1 185 ? -1.135 -16.195 -7.773 1.00 82.56 185 SER A C 1
ATOM 1458 O O . SER A 1 185 ? -0.076 -16.100 -7.168 1.00 82.56 185 SER A O 1
ATOM 1460 N N . LEU A 1 186 ? -2.141 -15.322 -7.626 1.00 83.06 186 LEU A N 1
ATOM 1461 C CA . LEU A 1 186 ? -2.032 -14.074 -6.850 1.00 83.06 186 LEU A CA 1
ATOM 1462 C C . LEU A 1 186 ? -3.048 -13.985 -5.697 1.00 83.06 186 LEU A C 1
ATOM 1464 O O . LEU A 1 186 ? -3.678 -12.953 -5.458 1.00 83.06 186 LEU A O 1
ATOM 1468 N N . LYS A 1 187 ? -3.293 -15.106 -5.011 1.00 89.12 187 LYS A N 1
ATOM 1469 C CA . LYS A 1 187 ? -4.316 -15.168 -3.953 1.00 89.12 187 LYS A CA 1
ATOM 1470 C C . LYS A 1 187 ? -3.971 -14.298 -2.748 1.00 89.12 187 LYS A C 1
ATOM 1472 O O . LYS A 1 187 ? -4.865 -13.658 -2.198 1.00 89.12 187 LYS A O 1
ATOM 1477 N N . GLU A 1 188 ? -2.704 -14.271 -2.352 1.00 85.31 188 GLU A N 1
ATOM 1478 C CA . GLU A 1 188 ? -2.262 -13.513 -1.180 1.00 85.31 188 GLU A CA 1
ATOM 1479 C C . GLU A 1 188 ? -2.348 -12.004 -1.432 1.00 85.31 188 GLU A C 1
ATOM 1481 O O . GLU A 1 188 ? -2.784 -11.254 -0.568 1.00 85.31 188 GLU A O 1
ATOM 1486 N N . GLU A 1 189 ? -2.069 -11.552 -2.652 1.00 83.56 189 GLU A N 1
ATOM 1487 C CA . GLU A 1 189 ? -2.210 -10.161 -3.082 1.00 83.56 189 GLU A CA 1
ATOM 1488 C C . GLU A 1 189 ? -3.678 -9.720 -3.068 1.00 83.56 189 GLU A C 1
ATOM 1490 O O . GLU A 1 189 ? -4.003 -8.598 -2.670 1.00 83.56 189 GLU A O 1
ATOM 1495 N N . VAL A 1 190 ? -4.589 -10.619 -3.453 1.00 87.19 190 VAL A N 1
ATOM 1496 C CA . VAL A 1 190 ? -6.035 -10.395 -3.336 1.00 87.19 190 VAL A CA 1
ATOM 1497 C C . VAL A 1 190 ? -6.449 -10.288 -1.864 1.00 87.19 190 VAL A C 1
ATOM 1499 O O . VAL A 1 190 ? -7.242 -9.409 -1.517 1.00 87.19 190 VAL A O 1
ATOM 1502 N N . PHE A 1 191 ? -5.906 -11.128 -0.979 1.00 89.56 191 PHE A N 1
ATOM 1503 C CA . PHE A 1 191 ? -6.175 -11.044 0.460 1.00 89.56 191 PHE A CA 1
ATOM 1504 C C . PHE A 1 191 ? -5.578 -9.790 1.107 1.00 89.56 191 PHE A C 1
ATOM 1506 O O . PHE A 1 191 ? -6.234 -9.176 1.950 1.00 89.56 191 PHE A O 1
ATOM 1513 N N . GLU A 1 192 ? -4.395 -9.347 0.693 1.00 86.88 192 GLU A N 1
ATOM 1514 C CA . GLU A 1 192 ? -3.823 -8.083 1.159 1.00 86.88 192 GLU A CA 1
ATOM 1515 C C . GLU A 1 192 ? -4.655 -6.884 0.696 1.00 86.88 192 GLU A C 1
ATOM 1517 O O . GLU A 1 192 ? -4.909 -5.985 1.500 1.00 86.88 192 GLU A O 1
ATOM 1522 N N . LEU A 1 193 ? -5.188 -6.894 -0.533 1.00 87.44 193 LEU A N 1
ATOM 1523 C CA . LEU A 1 193 ? -6.137 -5.870 -0.988 1.00 87.44 193 LEU A CA 1
ATOM 1524 C C . LEU A 1 193 ? -7.409 -5.853 -0.122 1.00 87.44 193 LEU A C 1
ATOM 1526 O O . LEU A 1 193 ? -7.882 -4.790 0.282 1.00 87.44 193 LEU A O 1
ATOM 1530 N N . MET A 1 194 ? -7.945 -7.027 0.219 1.00 92.31 194 MET A N 1
ATOM 1531 C CA . MET A 1 194 ? -9.088 -7.150 1.130 1.00 92.31 194 MET A CA 1
ATOM 1532 C C . MET A 1 194 ? -8.774 -6.608 2.532 1.00 92.31 194 MET A C 1
ATOM 1534 O O . MET A 1 194 ? -9.586 -5.889 3.121 1.00 92.31 194 MET A O 1
ATOM 1538 N N . LEU A 1 195 ? -7.597 -6.926 3.080 1.00 90.81 195 LEU A N 1
ATOM 1539 C CA . LEU A 1 195 ? -7.144 -6.399 4.368 1.00 90.81 195 LEU A CA 1
ATOM 1540 C C . LEU A 1 195 ? -6.947 -4.885 4.318 1.00 90.81 195 LEU A C 1
ATOM 1542 O O . LEU A 1 195 ? -7.278 -4.205 5.292 1.00 90.81 195 LEU A O 1
ATOM 1546 N N . TYR A 1 196 ? -6.409 -4.353 3.222 1.00 90.00 196 TYR A N 1
ATOM 1547 C CA . TYR A 1 196 ? -6.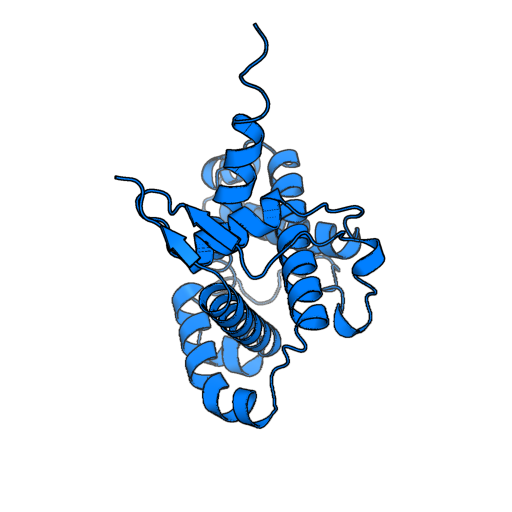217 -2.920 3.024 1.00 90.00 196 TYR A CA 1
ATOM 1548 C C . TYR A 1 196 ? -7.551 -2.174 3.041 1.00 90.00 196 TYR A C 1
ATOM 1550 O O . TYR A 1 196 ? -7.702 -1.214 3.801 1.00 90.00 196 TYR A O 1
ATOM 1558 N N . ASP A 1 197 ? -8.544 -2.647 2.288 1.00 92.69 197 ASP A N 1
ATOM 1559 C CA . ASP A 1 197 ? -9.885 -2.055 2.270 1.00 92.69 197 ASP A CA 1
ATOM 1560 C C . ASP A 1 197 ? -10.541 -2.132 3.649 1.00 92.69 197 ASP A C 1
ATOM 1562 O O . ASP A 1 197 ? -11.001 -1.119 4.178 1.00 92.69 197 ASP A O 1
ATOM 1566 N N . LYS A 1 198 ? -10.504 -3.302 4.297 1.00 95.25 198 LYS A N 1
ATOM 1567 C CA . LYS A 1 198 ? -11.057 -3.488 5.648 1.00 95.25 198 LYS A CA 1
ATOM 1568 C C . LYS A 1 198 ? -10.394 -2.566 6.675 1.00 95.25 198 LYS A C 1
ATOM 1570 O O . LYS A 1 198 ? -11.066 -2.017 7.550 1.00 95.25 198 LYS A O 1
ATOM 1575 N N . THR A 1 199 ? -9.082 -2.367 6.561 1.00 95.50 199 THR A N 1
ATOM 1576 C CA . THR A 1 199 ? -8.327 -1.436 7.411 1.00 95.50 199 THR A CA 1
ATOM 1577 C C . THR A 1 199 ? -8.720 0.006 7.119 1.00 95.50 199 THR A C 1
ATOM 1579 O O . THR A 1 199 ? -8.996 0.761 8.047 1.00 95.50 199 THR A O 1
ATOM 1582 N N . SER A 1 200 ? -8.823 0.385 5.848 1.00 94.75 200 SER A N 1
ATOM 1583 C CA . SER A 1 200 ? -9.229 1.728 5.431 1.00 94.75 200 SER A CA 1
ATOM 1584 C C . SER A 1 200 ? -10.642 2.062 5.910 1.00 94.75 200 SER A C 1
ATOM 1586 O O . SER A 1 200 ? -10.858 3.120 6.495 1.00 94.75 200 SER A O 1
ATOM 1588 N N . GLU A 1 201 ? -11.593 1.138 5.769 1.00 97.31 201 GLU A N 1
ATOM 1589 C CA . GLU A 1 201 ? -12.948 1.296 6.303 1.00 97.31 201 GLU A CA 1
ATOM 1590 C C . GLU A 1 201 ? -12.960 1.467 7.821 1.00 97.31 201 GLU A C 1
ATOM 1592 O O . GLU A 1 201 ? -13.705 2.294 8.351 1.00 97.31 201 GLU A O 1
ATOM 1597 N N . TYR A 1 202 ? -12.152 0.680 8.535 1.00 98.06 202 TYR A N 1
ATOM 1598 C CA . TYR A 1 202 ? -12.008 0.816 9.978 1.00 98.06 202 TYR A CA 1
ATOM 1599 C C . TYR A 1 202 ? -11.502 2.213 10.348 1.00 98.06 202 TYR A C 1
ATOM 1601 O O . TYR A 1 202 ? -12.068 2.862 11.228 1.00 98.06 202 TYR A O 1
ATOM 1609 N N . LEU A 1 203 ? -10.463 2.692 9.664 1.00 97.25 203 LEU A N 1
ATOM 1610 C CA . LEU A 1 203 ? -9.885 4.011 9.897 1.00 97.25 203 LEU A CA 1
ATOM 1611 C C . LEU A 1 203 ? -10.895 5.123 9.613 1.00 97.25 203 LEU A C 1
ATOM 1613 O O . LEU A 1 203 ? -11.051 6.017 10.441 1.00 97.25 203 LEU A O 1
ATOM 1617 N N . VAL A 1 204 ? -11.633 5.044 8.508 1.00 97.81 204 VAL A N 1
ATOM 1618 C CA . VAL A 1 204 ? -12.681 6.018 8.178 1.00 97.81 204 VAL A CA 1
ATOM 1619 C C . VAL A 1 204 ? -13.773 6.032 9.252 1.00 97.81 204 VAL A C 1
ATOM 1621 O O . VAL A 1 204 ? -14.088 7.084 9.797 1.00 97.81 204 VAL A O 1
ATOM 1624 N N . LYS A 1 205 ? -14.286 4.868 9.666 1.00 98.31 205 LYS A N 1
ATOM 1625 C CA . LYS A 1 205 ? -15.344 4.775 10.694 1.00 98.31 205 LYS A CA 1
ATOM 1626 C C . LYS A 1 205 ? -14.928 5.313 12.069 1.00 98.31 205 LYS A C 1
ATOM 1628 O O . LYS A 1 205 ? -15.795 5.650 12.871 1.00 98.31 205 LYS A O 1
ATOM 1633 N N . ASN A 1 206 ? -13.630 5.360 12.366 1.00 98.00 206 ASN A N 1
ATOM 1634 C CA . ASN A 1 206 ? -13.099 5.744 13.679 1.00 98.00 206 ASN A CA 1
ATOM 1635 C C . ASN A 1 206 ? -12.484 7.153 13.707 1.00 98.00 206 ASN A C 1
ATOM 1637 O O . ASN A 1 206 ? -11.838 7.510 14.695 1.00 98.00 206 ASN A O 1
ATOM 1641 N N . ASN A 1 207 ? -12.659 7.954 12.656 1.00 98.19 207 ASN A N 1
ATOM 1642 C CA . ASN A 1 207 ? -12.151 9.322 12.573 1.00 98.19 207 ASN A CA 1
ATOM 1643 C C . ASN A 1 207 ? -13.231 10.265 12.008 1.00 98.19 207 ASN A C 1
ATOM 1645 O O . ASN A 1 207 ? -14.258 9.829 11.500 1.00 98.19 207 ASN A O 1
ATOM 1649 N N . THR A 1 208 ? -13.034 11.573 12.160 1.00 97.94 208 THR A N 1
ATOM 1650 C CA . THR A 1 208 ? -13.950 12.618 11.672 1.00 97.94 208 THR A CA 1
ATOM 1651 C C . THR A 1 208 ? -13.300 13.374 10.522 1.00 97.94 208 THR A C 1
ATOM 1653 O O . THR A 1 208 ? -12.135 13.747 10.633 1.00 97.94 208 THR A O 1
ATOM 1656 N N . PHE A 1 209 ? -14.046 13.653 9.452 1.00 97.44 209 PHE A N 1
ATOM 1657 C CA . PHE A 1 209 ? -13.535 14.316 8.249 1.00 97.44 209 PHE A CA 1
ATOM 1658 C C . PHE A 1 209 ? -14.193 15.678 8.036 1.00 97.44 209 PHE A C 1
ATOM 1660 O O . PHE A 1 209 ? -15.394 15.841 8.248 1.00 97.44 209 PHE A O 1
ATOM 1667 N N . VAL A 1 210 ? -13.395 16.670 7.637 1.00 96.50 210 VAL A N 1
ATOM 1668 C CA . VAL A 1 210 ? -13.841 18.056 7.448 1.00 96.50 210 VAL A CA 1
ATOM 1669 C C . VAL A 1 210 ? -13.336 18.588 6.112 1.00 96.50 210 VAL A C 1
ATOM 1671 O O . VAL A 1 210 ? -12.139 18.530 5.834 1.00 96.50 210 VAL A O 1
ATOM 1674 N N . VAL A 1 211 ? -14.241 19.150 5.310 1.00 91.75 211 VAL A N 1
ATOM 1675 C CA . VAL A 1 211 ? -13.903 19.887 4.084 1.00 91.75 211 VAL A CA 1
ATOM 1676 C C . VAL A 1 211 ? -13.624 21.350 4.456 1.00 91.75 211 VAL A C 1
ATOM 1678 O O . VAL A 1 211 ? -14.479 21.968 5.100 1.00 91.75 211 VAL A O 1
ATOM 1681 N N . PRO A 1 212 ? -12.453 21.918 4.115 1.00 83.62 212 PRO A N 1
ATOM 1682 C CA . PRO A 1 212 ? -12.172 23.328 4.367 1.00 83.62 212 PRO A CA 1
ATOM 1683 C C . PRO A 1 212 ? -13.122 24.220 3.552 1.00 83.62 212 PRO A C 1
ATOM 1685 O O . PRO A 1 212 ? -13.349 23.965 2.370 1.00 83.62 212 PRO A O 1
ATOM 1688 N N . GLN A 1 213 ? -13.696 25.233 4.212 1.00 71.94 213 GLN A N 1
ATOM 1689 C CA . GLN A 1 213 ? -14.545 26.261 3.593 1.00 71.94 213 GLN A CA 1
ATOM 1690 C C . GLN A 1 213 ? -13.722 27.326 2.870 1.00 71.94 213 GLN A C 1
ATOM 1692 O O . GLN A 1 213 ? -12.610 27.638 3.358 1.00 71.94 213 GLN A O 1
#

Foldseek 3Di:
DPDPPPVVVLVLLLVLLVCVQAQAQQPAPDPDPPPLPPQDADDCPPDPLVQFKAWFDLFAAEFEDDVPRDLLSRSLSVRLVRMDGPDQDPSQLVNQLSSVQVQLVSQCVVVVHDSCVSCVVVPHPDSVSSSVSSSSVSSSVSNLSVLCVVVVPDDDPVNLVVCLLVLLVVCCVSNVHDSVCCVPPVSVVSRVVVSSVVSSVVSSVRYHYDYDD

Secondary structure (DSSP, 8-state):
---STTHHHHHHHHHHHHHTTSS-TTTTSS-TT----S-PPP-GGG--GGGTEE----SS-EEEPPTT--HHHHHHHHHHHH-EE----HHHHHHHHHHHHHHHHHHHHHHT--HHHHHHHTT-SSHHHHH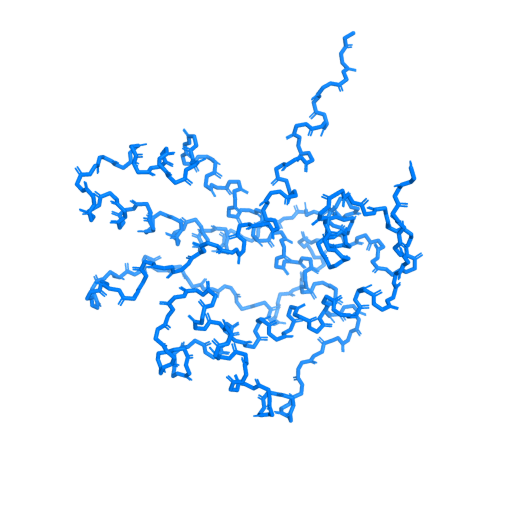HHHHHHHHHHHHHHHHHHHHT----HHHHHHHHHHHHHHHHHHHT--HHHHHHH-HHHHHHHHHHHHHHHHHHHTSEEE---